Protein AF-A0AA88XK17-F1 (afdb_monomer)

Secondary structure (DSSP, 8-state):
-PPPPEEEEETT-HHHHHHHHHHHHTT---SEEEEE-TTTTGGGSTTHHHH-SS------SSS--SS-SSHHHHHHHHHHHHHT---------THHHHHHHHHHHHHHHHHHHHTTSSSSBTTBSS--HHHHHHHHHHHHHHHTT--TTT-HHHHHHHHHHTTSHHHHTT--THHHH-PPPHHHHHHHTT-

Solvent-accessible surface area (backbone atoms only — not comparable to full-atom values): 11377 Å² total; per-residue (Å²): 130,83,82,76,54,72,43,82,34,40,78,76,38,52,79,43,44,30,59,51,34,50,27,45,43,27,69,57,65,88,41,55,72,44,85,40,47,70,92,80,45,46,78,72,32,79,67,59,66,70,72,64,92,81,88,76,91,87,88,88,92,56,60,57,68,43,70,57,89,51,69,68,59,31,49,55,37,53,50,50,47,55,72,72,64,69,79,93,76,85,85,78,73,67,74,44,46,62,52,50,46,52,50,49,39,52,52,54,49,51,54,32,55,52,46,64,51,89,54,67,37,78,86,22,81,57,77,32,49,35,41,48,60,46,46,48,52,55,55,49,42,55,63,27,49,48,55,56,90,82,35,50,39,52,52,54,40,44,70,61,51,56,78,35,64,42,46,57,80,56,50,42,67,63,63,81,80,41,79,69,64,64,68,58,29,69,58,44,48,73,96

pLDDT: mean 73.83, std 17.25, range [29.97, 97.12]

Structure (mmCIF, N/CA/C/O backbone):
data_AF-A0AA88XK17-F1
#
_entry.id   AF-A0AA88XK17-F1
#
loop_
_atom_site.group_PDB
_atom_site.id
_atom_site.type_symbol
_atom_site.label_atom_id
_atom_site.label_alt_id
_atom_site.label_comp_id
_atom_site.label_asym_id
_atom_site.label_entity_id
_atom_site.label_seq_id
_atom_site.pdbx_PDB_ins_code
_atom_site.Cartn_x
_atom_site.Cartn_y
_atom_site.Cartn_z
_atom_site.occupancy
_atom_site.B_iso_or_equiv
_atom_site.auth_seq_id
_atom_site.auth_comp_id
_atom_site.auth_asym_id
_atom_site.auth_atom_id
_atom_site.pdbx_PDB_model_num
ATOM 1 N N . MET A 1 1 ? -33.553 8.611 10.447 1.00 38.47 1 MET A N 1
ATOM 2 C CA . MET A 1 1 ? -32.923 7.387 9.900 1.00 38.47 1 MET A CA 1
ATOM 3 C C . MET A 1 1 ? -31.434 7.667 9.849 1.00 38.47 1 MET A C 1
ATOM 5 O O . MET A 1 1 ? -31.099 8.796 9.520 1.00 38.47 1 MET A O 1
ATOM 9 N N . SER A 1 2 ? -30.566 6.730 10.239 1.00 41.12 2 SER A N 1
ATOM 10 C CA . SER A 1 2 ? -29.122 6.946 10.062 1.00 41.12 2 SER A CA 1
ATOM 11 C C . SER A 1 2 ? -28.820 6.948 8.571 1.00 41.12 2 SER A C 1
ATOM 13 O O . SER A 1 2 ? -29.205 5.994 7.893 1.00 41.12 2 SER A O 1
ATOM 15 N N . ASP A 1 3 ? -28.144 7.983 8.073 1.00 48.09 3 ASP A N 1
ATOM 16 C CA . ASP A 1 3 ? -27.597 7.951 6.719 1.00 48.09 3 ASP A CA 1
ATOM 17 C C . ASP A 1 3 ? -26.633 6.765 6.632 1.00 48.09 3 ASP A C 1
ATOM 19 O O . ASP A 1 3 ? -25.723 6.630 7.460 1.00 48.09 3 ASP A O 1
ATOM 23 N N . LYS A 1 4 ? -26.864 5.855 5.680 1.00 53.78 4 LYS A N 1
ATOM 24 C CA . LYS A 1 4 ? -25.942 4.740 5.468 1.00 53.78 4 LYS A CA 1
ATOM 25 C C . LYS A 1 4 ? -24.677 5.299 4.835 1.00 53.78 4 LYS A C 1
ATOM 27 O O . LYS A 1 4 ? -24.725 5.873 3.750 1.00 53.78 4 LYS A O 1
ATOM 32 N N . ARG A 1 5 ? -23.543 5.107 5.513 1.00 63.03 5 ARG A N 1
ATOM 33 C CA . ARG A 1 5 ? -22.213 5.427 4.979 1.00 63.03 5 ARG A CA 1
ATOM 34 C C . ARG A 1 5 ? -22.067 4.749 3.612 1.00 63.03 5 ARG A C 1
ATOM 36 O O . ARG A 1 5 ? -22.319 3.552 3.522 1.00 63.03 5 ARG A O 1
ATOM 43 N N . ARG A 1 6 ? -21.677 5.492 2.573 1.00 63.31 6 ARG A N 1
ATOM 44 C CA . ARG A 1 6 ? -21.455 4.978 1.209 1.00 63.31 6 ARG A CA 1
ATOM 45 C C . ARG A 1 6 ? -19.983 5.041 0.835 1.00 63.31 6 ARG A C 1
ATOM 47 O O . ARG A 1 6 ? -19.320 6.029 1.142 1.00 63.31 6 ARG A O 1
ATOM 54 N N . LEU A 1 7 ? -19.503 4.024 0.126 1.00 63.94 7 LEU A N 1
ATOM 55 C CA . LEU A 1 7 ? -18.146 3.958 -0.412 1.00 63.94 7 LEU A CA 1
ATOM 56 C C . LEU A 1 7 ? -18.190 3.668 -1.915 1.00 63.94 7 LEU A C 1
ATOM 58 O O . LEU A 1 7 ? -18.613 2.591 -2.327 1.00 63.94 7 LEU A O 1
ATOM 62 N N . PHE A 1 8 ? -17.697 4.603 -2.725 1.00 67.00 8 PHE A N 1
ATOM 63 C CA . PHE A 1 8 ? -17.429 4.376 -4.146 1.00 67.00 8 PHE A CA 1
ATOM 64 C C . PHE A 1 8 ? -15.944 4.068 -4.335 1.00 67.00 8 PHE A C 1
ATOM 66 O O . PHE A 1 8 ? -15.095 4.813 -3.845 1.00 67.00 8 PHE A O 1
ATOM 73 N N . TRP A 1 9 ? -15.619 2.987 -5.043 1.00 67.25 9 TRP A N 1
ATOM 74 C CA . TRP A 1 9 ? -14.234 2.549 -5.236 1.00 67.25 9 TRP A CA 1
ATOM 75 C C . TRP A 1 9 ? -14.030 1.915 -6.611 1.00 67.25 9 TRP A C 1
ATOM 77 O O . TRP A 1 9 ? -14.902 1.219 -7.121 1.00 67.25 9 TRP A O 1
ATOM 87 N N . GLY A 1 10 ? -12.873 2.159 -7.226 1.00 65.25 10 GLY A N 1
ATOM 88 C CA . GLY A 1 10 ? -12.484 1.528 -8.485 1.00 65.25 10 GLY A CA 1
ATOM 89 C C . GLY A 1 10 ? -11.428 0.449 -8.255 1.00 65.25 10 GLY A C 1
ATOM 90 O O . GLY A 1 10 ? -10.465 0.662 -7.515 1.00 65.25 10 GLY A O 1
ATOM 91 N N . SER A 1 11 ? -11.596 -0.713 -8.887 1.00 73.88 11 SER A N 1
ATOM 92 C CA . SER A 1 11 ? -10.684 -1.848 -8.705 1.00 73.88 11 SER A CA 1
ATOM 93 C C . SER A 1 11 ? -9.259 -1.514 -9.169 1.00 73.88 11 SER A C 1
ATOM 95 O O . SER A 1 11 ? -9.064 -0.990 -10.261 1.00 73.88 11 SER A O 1
ATOM 97 N N . GLY A 1 12 ? -8.257 -1.829 -8.343 1.00 63.38 12 GLY A N 1
ATOM 98 C CA . GLY A 1 12 ? -6.835 -1.590 -8.630 1.00 63.38 12 GLY A CA 1
ATOM 99 C C . GLY A 1 12 ? -6.338 -0.162 -8.388 1.00 63.38 12 GLY A C 1
ATOM 100 O O . GLY A 1 12 ? -5.138 0.067 -8.498 1.00 63.38 12 GLY A O 1
ATOM 101 N N . SER A 1 13 ? -7.206 0.787 -8.023 1.00 69.62 13 SER A N 1
ATOM 102 C CA . SER A 1 13 ? -6.751 2.106 -7.574 1.00 69.62 13 SER A CA 1
ATOM 103 C C . SER A 1 13 ? -6.186 2.012 -6.158 1.00 69.62 13 SER A C 1
ATOM 105 O O . SER A 1 13 ? -6.920 1.719 -5.212 1.00 69.62 13 SER A O 1
ATOM 107 N N . VAL A 1 14 ? -4.893 2.313 -5.999 1.00 70.50 14 VAL A N 1
ATOM 108 C CA . VAL A 1 14 ? -4.227 2.361 -4.685 1.00 70.50 14 VAL A CA 1
ATOM 109 C C . VAL A 1 14 ? -4.925 3.335 -3.731 1.00 70.50 14 VAL A C 1
ATOM 111 O O . VAL A 1 14 ? -5.116 3.013 -2.561 1.00 70.50 14 VAL A O 1
ATOM 114 N N . LEU A 1 15 ? -5.408 4.475 -4.241 1.00 68.38 15 LEU A N 1
ATOM 115 C CA . LEU A 1 15 ? -6.133 5.480 -3.458 1.00 68.38 15 LEU A CA 1
ATOM 116 C C . LEU A 1 15 ? -7.508 4.986 -2.992 1.00 68.38 15 LEU A C 1
ATOM 118 O O . LEU A 1 15 ? -7.932 5.333 -1.894 1.00 68.38 15 LEU A O 1
ATOM 122 N N . CYS A 1 16 ? -8.194 4.159 -3.788 1.00 66.56 16 CYS A N 1
ATOM 123 C CA . CYS A 1 16 ? -9.441 3.515 -3.368 1.00 66.56 16 CYS A CA 1
ATOM 124 C C . CYS A 1 16 ? -9.201 2.351 -2.396 1.00 66.56 16 CYS A C 1
ATOM 126 O O . CYS A 1 16 ? -10.041 2.100 -1.535 1.00 66.56 16 CYS A O 1
ATOM 128 N N . TRP A 1 17 ? -8.062 1.660 -2.498 1.00 74.19 17 TRP A N 1
ATOM 129 C CA . TRP A 1 17 ? -7.740 0.523 -1.633 1.00 74.19 17 TRP A CA 1
ATOM 130 C C . TRP A 1 17 ? -7.443 0.961 -0.189 1.00 74.19 17 TRP A C 1
ATOM 132 O O . TRP A 1 17 ? -7.933 0.328 0.747 1.00 74.19 17 TRP A O 1
ATOM 142 N N . ARG A 1 18 ? -6.743 2.097 -0.003 1.00 79.81 18 ARG A N 1
ATOM 143 C CA . ARG A 1 18 ? -6.469 2.721 1.311 1.00 79.81 18 ARG A CA 1
ATOM 144 C C . ARG A 1 18 ? -7.717 2.747 2.236 1.00 79.81 18 ARG A C 1
ATOM 146 O O . ARG A 1 18 ? -7.691 2.068 3.262 1.00 79.81 18 ARG A O 1
ATOM 153 N N . PRO A 1 19 ? -8.835 3.442 1.914 1.00 68.00 19 PRO A N 1
ATOM 154 C CA . PRO A 1 19 ? -10.011 3.502 2.789 1.00 68.00 19 PRO A CA 1
ATOM 155 C C . PRO A 1 19 ? -10.739 2.159 2.943 1.00 68.00 19 PRO A C 1
ATOM 157 O O . PRO A 1 19 ? -11.333 1.924 3.991 1.00 68.00 19 PRO A O 1
ATOM 160 N N . MET A 1 20 ? -10.678 1.256 1.955 1.00 73.56 20 MET A N 1
ATOM 161 C CA . MET A 1 20 ? -11.252 -0.090 2.092 1.00 73.56 20 MET A CA 1
ATOM 162 C C . MET A 1 20 ? -10.541 -0.887 3.197 1.00 73.56 20 MET A C 1
ATOM 164 O O . MET A 1 20 ? -11.206 -1.500 4.034 1.00 73.56 20 MET A O 1
ATOM 168 N N . ILE A 1 21 ? -9.203 -0.832 3.243 1.00 75.88 21 ILE A N 1
ATOM 169 C CA . ILE A 1 21 ? -8.407 -1.461 4.307 1.00 75.88 21 ILE A CA 1
ATOM 170 C C . ILE A 1 21 ? -8.695 -0.786 5.658 1.00 75.88 21 ILE A C 1
ATOM 172 O O . ILE A 1 21 ? -8.929 -1.499 6.632 1.00 75.88 21 ILE A O 1
ATOM 176 N N . VAL A 1 22 ? -8.760 0.557 5.724 1.00 77.06 22 VAL A N 1
ATOM 177 C CA . VAL A 1 22 ? -9.120 1.289 6.963 1.00 77.06 22 VAL A CA 1
ATOM 178 C C . VAL A 1 22 ? -10.445 0.792 7.538 1.00 77.06 22 VAL A C 1
ATOM 180 O O . VAL A 1 22 ? -10.502 0.429 8.710 1.00 77.06 22 VAL A O 1
ATOM 183 N N . LEU A 1 23 ? -11.508 0.756 6.728 1.00 74.56 23 LEU A N 1
ATOM 184 C CA . LEU A 1 23 ? -12.841 0.369 7.198 1.00 74.56 23 LEU A CA 1
ATOM 185 C C . LEU A 1 23 ? -12.863 -1.078 7.709 1.00 74.56 23 LEU A C 1
ATOM 187 O O . LEU A 1 23 ? -13.486 -1.344 8.733 1.00 74.56 23 LEU A O 1
ATOM 191 N N . LYS A 1 24 ? -12.130 -1.992 7.061 1.00 80.00 24 LYS A N 1
ATOM 192 C CA . LYS A 1 24 ? -11.983 -3.384 7.512 1.00 80.00 24 LYS A CA 1
ATOM 193 C C . LYS A 1 24 ? -11.205 -3.513 8.819 1.00 80.00 24 LYS A C 1
ATOM 195 O O . LYS A 1 24 ? -11.654 -4.214 9.719 1.00 80.00 24 LYS A O 1
ATOM 200 N N . GLU A 1 25 ? -10.062 -2.844 8.939 1.00 78.56 25 GLU A N 1
ATOM 201 C CA . GLU A 1 25 ? -9.246 -2.863 10.162 1.00 78.56 25 GLU A CA 1
ATOM 202 C C . GLU A 1 25 ? -9.992 -2.223 11.345 1.00 78.56 25 GLU A C 1
ATOM 204 O O . GLU A 1 25 ? -9.904 -2.722 12.464 1.00 78.56 25 GLU A O 1
ATOM 209 N N . MET A 1 26 ? -10.787 -1.174 11.104 1.00 73.12 26 MET A N 1
ATOM 210 C CA . MET A 1 26 ? -11.602 -0.498 12.124 1.00 73.12 26 MET A CA 1
ATOM 211 C C . MET A 1 26 ? -12.947 -1.194 12.435 1.00 73.12 26 MET A C 1
ATOM 213 O O . MET A 1 26 ? -13.651 -0.766 13.347 1.00 73.12 26 MET A O 1
ATOM 217 N N . GLY A 1 27 ? -13.330 -2.253 11.710 1.00 69.12 27 GLY A N 1
ATOM 218 C CA . GLY A 1 27 ? -14.639 -2.911 11.877 1.00 69.12 27 GLY A CA 1
ATOM 219 C C . GLY A 1 27 ? -15.834 -2.019 11.502 1.00 69.12 27 GLY A C 1
ATOM 220 O O . GLY A 1 27 ? -16.899 -2.115 12.108 1.00 69.12 27 GLY A O 1
ATOM 221 N N . LEU A 1 28 ? -15.635 -1.118 10.536 1.00 70.44 28 LEU A N 1
ATOM 222 C CA . LEU A 1 28 ? -16.600 -0.135 10.029 1.00 70.44 28 LEU A CA 1
ATOM 223 C C . LEU A 1 28 ? -17.009 -0.428 8.571 1.00 70.44 28 LEU A C 1
ATOM 225 O O . LEU A 1 28 ? -17.391 0.477 7.831 1.00 70.44 28 LEU A O 1
ATOM 229 N N . ASP A 1 29 ? -16.909 -1.685 8.137 1.00 66.88 29 ASP A N 1
ATOM 230 C CA . ASP A 1 29 ? -17.208 -2.140 6.775 1.00 66.88 29 ASP A CA 1
ATOM 231 C C . ASP A 1 29 ? -18.709 -2.373 6.501 1.00 66.88 29 ASP A C 1
ATOM 233 O O . ASP A 1 29 ? -19.074 -2.864 5.435 1.00 66.88 29 ASP A O 1
ATOM 237 N N . ASP A 1 30 ? -19.593 -1.937 7.406 1.00 70.06 30 ASP A N 1
ATOM 238 C CA . ASP A 1 30 ? -21.063 -1.947 7.266 1.00 70.06 30 ASP A CA 1
ATOM 239 C C . ASP A 1 30 ? -21.618 -0.901 6.269 1.00 70.06 30 ASP A C 1
ATOM 241 O O . ASP A 1 30 ? -22.833 -0.704 6.154 1.00 70.06 30 ASP A O 1
ATOM 245 N N . CYS A 1 31 ? -20.728 -0.222 5.544 1.00 68.06 31 CYS A N 1
ATOM 246 C CA . CYS A 1 31 ? -21.054 0.779 4.538 1.00 68.06 31 CYS A CA 1
ATOM 247 C C . CYS A 1 31 ? -21.644 0.174 3.247 1.00 68.06 31 CYS A C 1
ATOM 249 O O . CYS A 1 31 ? -21.290 -0.920 2.808 1.00 68.06 31 CYS A O 1
ATOM 251 N N . GLU A 1 32 ? -22.520 0.930 2.587 1.00 67.81 32 GLU A N 1
ATOM 252 C CA . GLU A 1 32 ? -23.029 0.635 1.248 1.00 67.81 32 GLU A CA 1
ATOM 253 C C . GLU A 1 3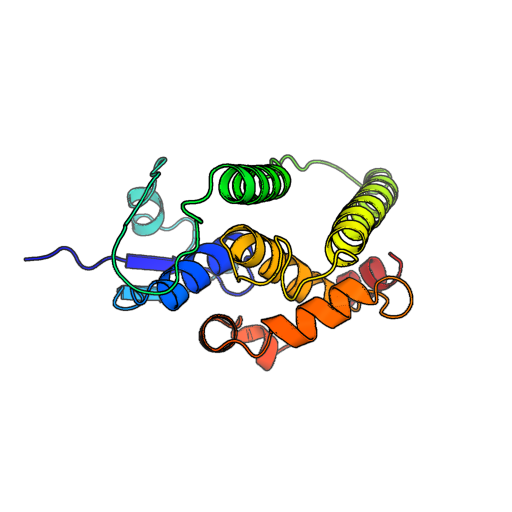2 ? -21.897 0.835 0.220 1.00 67.81 32 GLU A C 1
ATOM 255 O O . GLU A 1 32 ? -21.533 1.958 -0.131 1.00 67.81 32 GLU A O 1
ATOM 260 N N . SER A 1 33 ? -21.296 -0.273 -0.219 1.00 66.94 33 SER A N 1
ATOM 261 C CA . SER A 1 33 ? -20.103 -0.299 -1.073 1.00 66.94 33 SER A CA 1
ATOM 262 C C . SER A 1 33 ? -20.464 -0.508 -2.547 1.00 66.94 33 SER A C 1
ATOM 264 O O . SER A 1 33 ? -21.147 -1.470 -2.891 1.00 66.94 33 SER A O 1
ATOM 266 N N . THR A 1 34 ? -19.996 0.385 -3.423 1.00 72.88 34 THR A N 1
ATOM 267 C CA . THR A 1 34 ? -20.248 0.362 -4.872 1.00 72.88 34 THR A CA 1
ATOM 268 C C . THR A 1 34 ? -18.932 0.377 -5.649 1.00 72.88 34 THR A C 1
ATOM 270 O O . THR A 1 34 ? -18.193 1.365 -5.629 1.00 72.88 34 THR A O 1
ATOM 273 N N . LEU A 1 35 ? -18.666 -0.713 -6.373 1.00 72.31 35 LEU A N 1
ATOM 274 C CA . LEU A 1 35 ? -17.589 -0.789 -7.358 1.00 72.31 35 LEU A CA 1
ATOM 275 C C . LEU A 1 35 ? -17.964 0.043 -8.594 1.00 72.31 35 LEU A C 1
ATOM 277 O O . LEU A 1 35 ? -19.013 -0.186 -9.191 1.00 72.31 35 LEU A O 1
ATOM 281 N N . ILE A 1 36 ? -17.094 0.973 -8.987 1.00 74.56 36 ILE A N 1
ATOM 282 C CA . ILE A 1 36 ? -17.249 1.816 -10.182 1.00 74.56 36 ILE A CA 1
ATOM 283 C C . ILE A 1 36 ? -16.239 1.444 -11.276 1.00 74.56 36 ILE A C 1
ATOM 285 O O . ILE A 1 36 ? -15.086 1.106 -11.004 1.00 74.56 36 ILE A O 1
ATOM 289 N N . SER A 1 37 ? -16.658 1.548 -12.537 1.00 70.12 37 SER A N 1
ATOM 290 C CA . SER A 1 37 ? -15.816 1.326 -13.713 1.00 70.12 37 SER A CA 1
ATOM 291 C C . SER A 1 37 ? -15.082 2.603 -14.137 1.00 70.12 37 SER A C 1
ATOM 293 O O . SER A 1 37 ? -15.685 3.649 -14.413 1.00 70.12 37 SER A O 1
ATOM 295 N N . PHE A 1 38 ? -13.754 2.507 -14.251 1.00 61.66 38 PHE A N 1
ATOM 296 C CA . PHE A 1 38 ? -12.933 3.570 -14.832 1.00 61.66 38 PHE A CA 1
ATOM 297 C C . PHE A 1 38 ? -13.184 3.723 -16.340 1.00 61.66 38 PHE A C 1
ATOM 299 O O . PHE A 1 38 ? -13.379 4.852 -16.794 1.00 61.66 38 PHE A O 1
ATOM 306 N N . ASP A 1 39 ? -13.294 2.614 -17.081 1.00 64.06 39 ASP A N 1
ATOM 307 C CA . ASP A 1 39 ? -13.515 2.599 -18.538 1.00 64.06 39 ASP A CA 1
ATOM 308 C C . ASP A 1 39 ? -14.827 3.284 -18.939 1.00 64.06 39 ASP A C 1
ATOM 310 O O . ASP A 1 39 ? -14.867 4.100 -19.862 1.00 64.06 39 ASP A O 1
ATOM 314 N N . LYS A 1 40 ? -15.904 3.021 -18.186 1.00 68.56 40 LYS A N 1
ATOM 315 C CA . LYS A 1 40 ? -17.219 3.660 -18.372 1.00 68.56 40 LYS A CA 1
ATOM 316 C C . LYS A 1 40 ? -17.292 5.088 -17.817 1.00 68.56 40 LYS A C 1
ATOM 318 O O . LYS A 1 40 ? -18.328 5.737 -17.933 1.00 68.56 40 LYS A O 1
ATOM 323 N N . LYS A 1 41 ? -16.202 5.596 -17.226 1.00 63.97 41 LYS A N 1
ATOM 324 C CA . LYS A 1 41 ? -16.091 6.927 -16.601 1.00 63.97 41 LYS A CA 1
ATOM 325 C C . LYS A 1 41 ? -17.086 7.175 -15.457 1.00 63.97 41 LYS A C 1
ATOM 327 O O . LYS A 1 41 ? -17.417 8.322 -15.166 1.00 63.97 41 LYS A O 1
ATOM 332 N N . GLU A 1 42 ? -17.513 6.124 -14.755 1.00 66.50 42 GLU A N 1
ATOM 333 C CA . GLU A 1 42 ? -18.502 6.205 -13.662 1.00 66.50 42 GLU A CA 1
ATOM 334 C C . GLU A 1 42 ? -17.993 7.039 -12.468 1.00 66.50 42 GLU A C 1
ATOM 336 O O . GLU A 1 42 ? -18.776 7.692 -11.782 1.00 66.50 42 GLU A O 1
ATOM 341 N N . HIS A 1 43 ? -16.668 7.154 -12.307 1.00 55.56 43 HIS A N 1
ATOM 342 C CA . HIS A 1 43 ? -16.002 8.089 -11.386 1.00 55.56 43 HIS A CA 1
ATOM 343 C C . HIS A 1 43 ? -16.307 9.580 -11.647 1.00 55.56 43 HIS A C 1
ATOM 345 O O . HIS A 1 43 ? -15.992 10.421 -10.810 1.00 55.56 43 HIS A O 1
ATOM 351 N N . LYS A 1 44 ? -16.920 9.926 -12.789 1.00 56.00 44 LYS A N 1
ATOM 352 C CA . LYS A 1 44 ? -17.406 11.281 -13.120 1.00 56.00 44 LYS A CA 1
ATOM 353 C C . LYS A 1 44 ? -18.932 11.413 -13.003 1.00 56.00 44 LYS A C 1
ATOM 355 O O . LYS A 1 44 ? -19.502 12.399 -13.463 1.00 56.00 44 LYS A O 1
ATOM 360 N N . GLY A 1 45 ? -19.602 10.418 -12.415 1.00 60.34 45 GLY A N 1
ATOM 361 C CA . GLY A 1 45 ? -21.046 10.409 -12.196 1.00 60.34 45 GLY A CA 1
ATOM 362 C C . GLY A 1 45 ? -21.512 11.467 -11.190 1.00 60.34 45 GLY A C 1
ATOM 363 O O . GLY A 1 45 ? -20.814 11.803 -10.232 1.00 60.34 45 GLY A O 1
ATOM 364 N N . GLY A 1 46 ? -22.733 11.972 -11.387 1.00 56.31 46 GLY A N 1
ATOM 365 C CA . GLY A 1 46 ? -23.285 13.081 -10.599 1.00 56.31 46 GLY A CA 1
ATOM 366 C C . GLY A 1 46 ? -23.517 12.790 -9.110 1.00 56.31 46 GLY A C 1
ATOM 367 O O . GLY A 1 46 ? -23.619 13.735 -8.333 1.00 56.31 46 GLY A O 1
ATOM 368 N N . GLU A 1 47 ? -23.591 11.522 -8.693 1.00 58.31 47 GLU A N 1
ATOM 369 C CA . GLU A 1 47 ? -23.631 11.146 -7.269 1.00 58.31 47 GLU A CA 1
ATOM 370 C C . GLU A 1 47 ? -22.233 11.120 -6.635 1.00 58.31 47 GLU A C 1
ATOM 372 O O . GLU A 1 47 ? -22.062 11.631 -5.531 1.00 58.31 47 GLU A O 1
ATOM 377 N N . VAL A 1 48 ? -21.219 10.619 -7.352 1.00 52.12 48 VAL A N 1
ATOM 378 C CA . VAL A 1 48 ? -19.824 10.557 -6.875 1.00 52.12 48 VAL A CA 1
ATOM 379 C C . VAL A 1 48 ? -19.280 11.966 -6.617 1.00 52.12 48 VAL A C 1
ATOM 381 O O . VAL A 1 48 ? -18.720 12.234 -5.557 1.00 52.12 48 VAL A O 1
ATOM 384 N N . ILE A 1 49 ? -19.525 12.898 -7.546 1.00 53.28 49 ILE A N 1
ATOM 385 C CA . ILE A 1 49 ? -19.070 14.298 -7.446 1.00 53.28 49 ILE A CA 1
ATOM 386 C C . ILE A 1 49 ? -19.741 15.049 -6.280 1.00 53.28 49 ILE A C 1
ATOM 388 O O . ILE A 1 49 ? -19.141 15.954 -5.705 1.00 53.28 49 ILE A O 1
ATOM 392 N N . LYS A 1 50 ? -20.968 14.674 -5.889 1.00 58.94 50 LYS A N 1
ATOM 393 C CA . LYS A 1 50 ? -21.673 15.298 -4.755 1.00 58.94 50 LYS A CA 1
ATOM 394 C C . LYS A 1 50 ? -21.155 14.844 -3.388 1.00 58.94 50 LYS A C 1
ATOM 396 O O . LYS A 1 50 ? -21.395 15.548 -2.412 1.00 58.94 50 LYS A O 1
ATOM 401 N N . LEU A 1 51 ? -20.495 13.686 -3.301 1.00 51.41 51 LEU A N 1
ATOM 402 C CA . LEU A 1 51 ? -20.235 13.030 -2.016 1.00 51.41 51 LEU A CA 1
ATOM 403 C C . LEU A 1 51 ? -18.945 13.481 -1.308 1.00 51.41 51 LEU A C 1
ATOM 405 O O . LEU A 1 51 ? -18.843 13.295 -0.099 1.00 51.41 51 LEU A O 1
ATOM 409 N N . ASN A 1 52 ? -17.954 14.045 -2.016 1.00 44.28 52 ASN A N 1
ATOM 410 C CA . ASN A 1 52 ? -16.660 14.385 -1.402 1.00 44.28 52 ASN A CA 1
ATOM 411 C C . ASN A 1 52 ? -15.986 15.659 -1.961 1.00 44.28 52 ASN A C 1
ATOM 413 O O . ASN A 1 52 ? -15.221 15.575 -2.922 1.00 44.28 52 ASN A O 1
ATOM 417 N N . PRO A 1 53 ? -16.203 16.831 -1.330 1.00 46.16 53 PRO A N 1
ATOM 418 C CA . PRO A 1 53 ? -15.494 18.058 -1.699 1.00 46.16 53 PRO A CA 1
ATOM 419 C C . PRO A 1 53 ? -14.138 18.315 -1.006 1.00 46.16 53 PRO A C 1
ATOM 421 O O . PRO A 1 53 ? -13.395 19.119 -1.568 1.00 46.16 53 PRO A O 1
ATOM 424 N N . ARG A 1 54 ? -13.835 17.743 0.191 1.00 42.81 54 ARG A N 1
ATOM 425 C CA . ARG A 1 54 ? -12.553 17.911 0.966 1.00 42.81 54 ARG A CA 1
ATOM 426 C C . ARG A 1 54 ? -12.502 17.275 2.395 1.00 42.81 54 ARG A C 1
ATOM 428 O O . ARG A 1 54 ? -11.808 17.795 3.262 1.00 42.81 54 ARG A O 1
ATOM 435 N N . GLY A 1 55 ? -13.260 16.218 2.710 1.00 32.50 55 GLY A N 1
ATOM 436 C CA . GLY A 1 55 ? -13.491 15.796 4.115 1.00 32.50 55 GLY A CA 1
ATOM 437 C C . GLY A 1 55 ? -12.324 15.088 4.845 1.00 32.50 55 GLY A C 1
ATOM 438 O O . GLY A 1 55 ? -11.796 14.102 4.342 1.00 32.50 55 GLY A O 1
ATOM 439 N N . GLU A 1 56 ? -11.992 15.520 6.072 1.00 29.97 56 GLU A N 1
ATOM 440 C CA . GLU A 1 56 ? -10.946 14.949 6.949 1.00 29.97 56 GLU A CA 1
ATOM 441 C C . GLU A 1 56 ? -11.484 14.498 8.339 1.00 29.97 56 GLU A C 1
ATOM 443 O O . GLU A 1 56 ? -12.317 15.205 8.896 1.00 29.9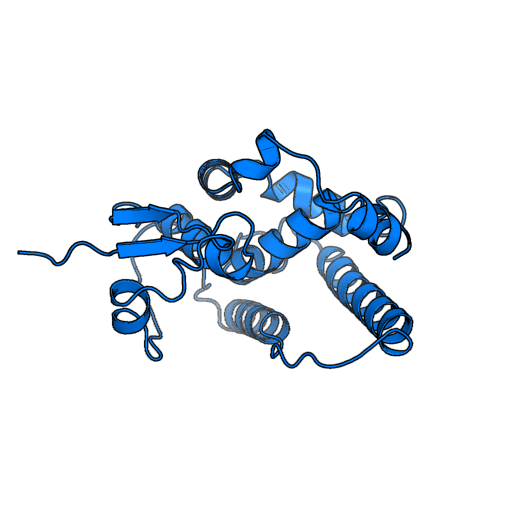7 56 GLU A O 1
ATOM 448 N N . ARG A 1 57 ? -10.886 13.437 8.945 1.00 33.56 57 ARG A N 1
ATOM 449 C CA . ARG A 1 57 ? -10.742 13.156 10.419 1.00 33.56 57 ARG A CA 1
ATOM 450 C C . ARG A 1 57 ? -12.023 12.884 11.271 1.00 33.56 57 ARG A C 1
ATOM 452 O O . ARG A 1 57 ? -12.998 13.603 11.150 1.00 33.56 57 ARG A O 1
ATOM 459 N N . VAL A 1 58 ? -12.114 11.966 12.261 1.00 33.19 58 VAL A N 1
ATOM 460 C CA . VAL A 1 58 ? -11.472 10.667 12.650 1.00 33.19 58 VAL A CA 1
ATOM 461 C C . VAL A 1 58 ? -12.491 9.883 13.539 1.00 33.19 58 VAL A C 1
ATOM 463 O O . VAL A 1 58 ? -13.438 10.497 14.026 1.00 33.19 58 VAL A O 1
ATOM 466 N N . TYR A 1 59 ? -12.279 8.590 13.863 1.00 43.00 59 TYR A N 1
ATOM 467 C CA . TYR A 1 59 ? -13.039 7.863 14.914 1.00 43.00 59 TYR A CA 1
ATOM 468 C C . TYR A 1 59 ? -12.135 7.093 15.902 1.00 43.00 59 TYR A C 1
ATOM 470 O O . TYR A 1 59 ? -11.203 6.412 15.482 1.00 43.00 59 TYR A O 1
ATOM 478 N N . LYS A 1 60 ? -12.442 7.158 17.212 1.00 40.34 60 LYS A N 1
ATOM 479 C CA . LYS A 1 60 ? -11.885 6.282 18.270 1.00 40.34 60 LYS A CA 1
ATOM 480 C C . LYS A 1 60 ? -12.928 5.232 18.687 1.00 40.34 60 LYS A C 1
ATOM 482 O O . LYS A 1 60 ? -14.107 5.563 18.779 1.00 40.34 60 LYS A O 1
ATOM 487 N N . GLY A 1 61 ? -12.485 4.017 19.031 1.00 48.00 61 GLY A N 1
ATOM 488 C CA . GLY A 1 61 ? -13.267 3.064 19.840 1.00 48.00 61 GLY A CA 1
ATOM 489 C C . GLY A 1 61 ? -13.772 1.779 19.168 1.00 48.00 61 GLY A C 1
ATOM 490 O O . GLY A 1 61 ? -14.444 1.006 19.844 1.00 48.00 61 GLY A O 1
ATOM 491 N N . GLN A 1 62 ? -13.467 1.521 17.890 1.00 47.94 62 GLN A N 1
ATOM 492 C CA . GLN A 1 62 ? -13.780 0.252 17.211 1.00 47.94 62 GLN A CA 1
ATOM 493 C C . GLN A 1 62 ? -12.619 -0.191 16.301 1.00 47.94 62 GLN A C 1
ATOM 495 O O . GLN A 1 62 ? -11.982 0.645 15.658 1.00 47.94 62 GLN A O 1
ATOM 500 N N . GLY A 1 63 ? -12.353 -1.504 16.290 1.00 54.88 63 GLY A N 1
ATOM 501 C CA . GLY A 1 63 ? -11.299 -2.166 15.511 1.00 54.88 63 GLY A CA 1
ATOM 502 C C . GLY A 1 63 ? -9.857 -1.833 15.914 1.00 54.88 63 GLY A C 1
ATOM 503 O O . GLY A 1 63 ? -9.593 -1.372 17.025 1.00 54.88 63 GLY A O 1
ATOM 504 N N . ASN A 1 64 ? -8.917 -2.121 15.012 1.00 50.66 64 ASN A N 1
ATOM 505 C CA . ASN A 1 64 ? -7.481 -1.943 15.218 1.00 50.66 64 ASN A CA 1
ATOM 506 C C . ASN A 1 64 ? -7.081 -0.460 15.229 1.00 50.66 64 ASN A C 1
ATOM 508 O O . ASN A 1 64 ? -7.534 0.351 14.417 1.00 50.66 64 ASN A O 1
ATOM 512 N N . GLN A 1 65 ? -6.176 -0.111 16.143 1.00 67.25 65 GLN A N 1
ATOM 513 C CA . GLN A 1 65 ? -5.698 1.253 16.334 1.00 67.25 65 GLN A CA 1
ATOM 514 C C . GLN A 1 65 ? -4.639 1.632 15.285 1.00 67.25 65 GLN A C 1
ATOM 516 O O . GLN A 1 65 ? -3.446 1.421 15.474 1.00 67.25 65 GLN A O 1
ATOM 521 N N . LEU A 1 66 ? -5.078 2.241 14.180 1.00 71.38 66 LEU A N 1
ATOM 522 C CA . LEU A 1 66 ? -4.193 2.642 13.074 1.00 71.38 66 LEU A CA 1
ATOM 523 C C . LEU A 1 66 ? -3.294 3.857 13.386 1.00 71.38 66 LEU A C 1
ATOM 525 O O . LEU A 1 66 ? -2.300 4.071 12.692 1.00 71.38 66 LEU A O 1
ATOM 529 N N . TYR A 1 67 ? -3.627 4.644 14.414 1.00 75.00 67 TYR A N 1
ATOM 530 C CA . TYR A 1 67 ? -2.801 5.741 14.928 1.00 75.00 67 TYR A CA 1
ATOM 531 C C . TYR A 1 67 ? -2.440 5.470 16.398 1.00 75.00 67 TYR A C 1
ATOM 533 O O . TYR A 1 67 ? -3.349 5.445 17.235 1.00 75.00 67 TYR A O 1
ATOM 541 N N . PRO A 1 68 ? -1.155 5.266 16.735 1.00 67.62 68 PRO A N 1
ATOM 542 C CA . PRO A 1 68 ? -0.728 4.983 18.105 1.00 67.62 68 PRO A CA 1
ATOM 543 C C . PRO A 1 68 ? -0.924 6.205 19.018 1.00 67.62 68 PRO A C 1
ATOM 545 O O . PRO A 1 68 ? -0.823 7.344 18.563 1.00 67.62 68 PRO A O 1
ATOM 548 N N . ASP A 1 69 ? -1.191 5.975 20.309 1.00 70.38 69 ASP A N 1
ATOM 549 C CA . ASP A 1 69 ? -1.263 7.059 21.307 1.00 70.38 69 ASP A CA 1
ATOM 550 C C . ASP A 1 69 ? 0.135 7.516 21.793 1.00 70.38 69 ASP A C 1
ATOM 552 O O . ASP A 1 69 ? 0.249 8.604 22.357 1.00 70.38 69 ASP A O 1
ATOM 556 N N . ASP A 1 70 ? 1.207 6.735 21.569 1.00 75.38 70 ASP A N 1
ATOM 557 C CA . ASP A 1 70 ? 2.583 7.192 21.833 1.00 75.38 70 ASP A CA 1
ATOM 558 C C . ASP A 1 70 ? 2.986 8.307 20.843 1.00 75.38 70 ASP A C 1
ATOM 560 O O . ASP A 1 70 ? 2.945 8.080 19.629 1.00 75.38 70 ASP A O 1
ATOM 564 N N . PRO A 1 71 ? 3.426 9.492 21.315 1.00 54.53 71 PRO A N 1
ATOM 565 C CA . PRO A 1 71 ? 3.741 10.617 20.436 1.00 54.53 71 PRO A CA 1
ATOM 566 C C . PRO A 1 71 ? 4.874 10.362 19.433 1.00 54.53 71 PRO A C 1
ATOM 568 O O . PRO A 1 71 ? 4.844 10.928 18.340 1.00 54.53 71 PRO A O 1
ATOM 571 N N . ASN A 1 72 ? 5.864 9.527 19.767 1.00 55.41 72 ASN A N 1
ATOM 572 C CA . ASN A 1 72 ? 7.008 9.267 18.885 1.00 55.41 72 ASN A CA 1
ATOM 573 C C . ASN A 1 72 ? 6.607 8.326 17.744 1.00 55.41 72 ASN A C 1
ATOM 575 O O . ASN A 1 72 ? 6.921 8.581 16.580 1.00 55.41 72 ASN A O 1
ATOM 579 N N . GLN A 1 73 ? 5.850 7.275 18.063 1.00 59.72 73 GLN A N 1
ATOM 580 C CA . GLN A 1 73 ? 5.257 6.392 17.063 1.00 59.72 73 GLN A CA 1
ATOM 581 C C . GLN A 1 73 ? 4.231 7.133 16.201 1.00 59.72 73 GLN A C 1
ATOM 583 O O . GLN A 1 73 ? 4.211 6.954 14.984 1.00 59.72 73 GLN A O 1
ATOM 588 N N . LEU A 1 74 ? 3.433 8.032 16.786 1.00 62.16 74 LEU A N 1
ATOM 589 C CA . LEU A 1 74 ? 2.489 8.855 16.031 1.00 62.16 74 LEU A CA 1
ATOM 590 C C . LEU A 1 74 ? 3.213 9.788 15.053 1.00 62.16 74 LEU A C 1
ATOM 592 O O . LEU A 1 74 ? 2.789 9.907 13.905 1.00 62.16 74 LEU A O 1
ATOM 596 N N . ALA A 1 75 ? 4.330 10.394 15.465 1.00 53.44 75 ALA A N 1
ATOM 597 C CA . ALA A 1 75 ? 5.178 11.186 14.578 1.00 53.44 75 ALA A CA 1
ATOM 598 C C . ALA A 1 75 ? 5.762 10.341 13.429 1.00 53.44 75 ALA A C 1
ATOM 600 O O . ALA A 1 75 ? 5.673 10.763 12.275 1.00 53.44 75 ALA A O 1
ATOM 601 N N . LYS A 1 76 ? 6.274 9.127 13.707 1.00 56.09 76 LYS A N 1
ATOM 602 C CA . LYS A 1 76 ? 6.779 8.199 12.673 1.00 56.09 76 LYS A CA 1
ATOM 603 C C . LYS A 1 76 ? 5.679 7.831 11.667 1.00 56.09 76 LYS A C 1
ATOM 605 O O . LYS A 1 76 ? 5.909 7.911 10.462 1.00 56.09 76 LYS A O 1
ATOM 610 N N . VAL A 1 77 ? 4.473 7.503 12.141 1.00 64.75 77 VAL A N 1
ATOM 611 C CA . VAL A 1 77 ? 3.313 7.198 11.282 1.00 64.75 77 VAL A CA 1
ATOM 612 C C . VAL A 1 77 ? 2.920 8.406 10.428 1.00 64.75 77 VAL A C 1
ATOM 614 O O . VAL A 1 77 ? 2.771 8.265 9.218 1.00 64.75 77 VAL A O 1
ATOM 617 N N . LEU A 1 78 ? 2.780 9.599 11.018 1.00 65.12 78 LEU A N 1
ATOM 618 C CA . LEU A 1 78 ? 2.386 10.811 10.287 1.00 65.12 78 LEU A CA 1
ATOM 619 C C . LEU A 1 78 ? 3.428 11.244 9.246 1.00 65.12 78 LEU A C 1
ATOM 621 O O . LEU A 1 78 ? 3.042 11.693 8.167 1.00 65.12 78 LEU A O 1
ATOM 625 N N . GLN A 1 79 ? 4.721 11.065 9.530 1.00 61.41 79 GLN A N 1
ATOM 626 C CA . GLN A 1 79 ? 5.784 11.293 8.554 1.00 61.41 79 GLN A CA 1
ATOM 627 C C . GLN A 1 79 ? 5.621 10.370 7.335 1.00 61.41 79 GLN A C 1
ATOM 629 O O . GLN A 1 79 ? 5.533 10.868 6.214 1.00 61.41 79 GLN A O 1
ATOM 634 N N . ARG A 1 80 ? 5.494 9.047 7.540 1.00 73.44 80 ARG A N 1
ATOM 635 C CA . ARG A 1 80 ? 5.315 8.088 6.430 1.00 73.44 80 ARG A CA 1
ATOM 636 C C . ARG A 1 80 ? 4.025 8.323 5.644 1.00 73.44 80 ARG A C 1
ATOM 638 O O . ARG A 1 80 ? 4.032 8.206 4.426 1.00 73.44 80 ARG A O 1
ATOM 645 N N . VAL A 1 81 ? 2.936 8.695 6.322 1.00 73.12 81 VAL A N 1
ATOM 646 C CA . VAL A 1 81 ? 1.668 9.084 5.677 1.00 73.12 81 VAL A CA 1
ATOM 647 C C . VAL A 1 81 ? 1.882 10.243 4.699 1.00 73.12 81 VAL A C 1
ATOM 649 O O . VAL A 1 81 ? 1.365 10.189 3.590 1.00 73.12 81 VAL A O 1
ATOM 652 N N . HIS A 1 82 ? 2.639 11.274 5.092 1.00 65.31 82 HIS A N 1
ATOM 653 C CA . HIS A 1 82 ? 2.862 12.453 4.252 1.00 65.31 82 HIS A CA 1
ATOM 654 C C . HIS A 1 82 ? 3.839 12.188 3.096 1.00 65.31 82 HIS A C 1
ATOM 656 O O . HIS A 1 82 ? 3.595 12.646 1.984 1.00 65.31 82 HIS A O 1
ATOM 662 N N . GLU A 1 83 ? 4.896 11.405 3.332 1.00 67.75 83 GLU A N 1
ATOM 663 C CA . GLU A 1 83 ? 5.848 10.972 2.294 1.00 67.75 83 GLU A CA 1
ATOM 664 C C . GLU A 1 83 ? 5.165 10.158 1.172 1.00 67.75 83 GLU A C 1
ATOM 666 O O . GLU A 1 83 ? 5.585 10.221 0.021 1.00 67.75 83 GLU A O 1
ATOM 671 N N . LEU A 1 84 ? 4.072 9.449 1.479 1.00 65.12 84 LEU A N 1
ATOM 672 C CA . LEU A 1 84 ? 3.283 8.654 0.525 1.00 65.12 84 LEU A CA 1
ATOM 673 C C . LEU A 1 84 ? 2.156 9.436 -0.188 1.00 65.12 84 LEU A C 1
ATOM 675 O O . LEU A 1 84 ? 1.422 8.855 -0.995 1.00 65.12 84 LEU A O 1
ATOM 679 N N . ASP A 1 85 ? 1.989 10.731 0.095 1.00 61.59 85 ASP A N 1
ATOM 680 C CA . ASP A 1 85 ? 0.934 11.590 -0.472 1.00 61.59 85 ASP A CA 1
ATOM 681 C C . ASP A 1 85 ? 1.515 12.575 -1.508 1.00 61.59 85 ASP A C 1
ATOM 683 O O . ASP A 1 85 ? 1.312 13.790 -1.469 1.00 61.59 85 ASP A O 1
ATOM 687 N N . MET A 1 86 ? 2.291 12.021 -2.444 1.00 52.69 86 MET A N 1
ATOM 688 C CA . MET A 1 86 ? 2.982 12.771 -3.493 1.00 52.69 86 MET A CA 1
ATOM 689 C C . MET A 1 86 ? 2.028 13.222 -4.612 1.00 52.69 86 MET A C 1
ATOM 691 O O . MET A 1 86 ? 1.303 12.431 -5.214 1.00 52.69 86 MET A O 1
ATOM 695 N N . ASP A 1 87 ? 2.068 14.525 -4.884 1.00 43.72 87 ASP A N 1
ATOM 696 C CA . ASP A 1 87 ? 1.162 15.301 -5.741 1.00 43.72 87 ASP A CA 1
ATOM 697 C C . ASP A 1 87 ? 1.151 14.803 -7.212 1.00 43.72 87 ASP A C 1
ATOM 699 O O . ASP A 1 87 ? 2.152 14.921 -7.926 1.00 43.72 87 ASP A O 1
ATOM 703 N N . GLU A 1 88 ? 0.019 14.266 -7.697 1.00 44.91 88 GLU A N 1
ATOM 704 C CA . GLU A 1 88 ? -0.148 13.791 -9.087 1.00 44.91 88 GLU A CA 1
ATOM 705 C C . GLU A 1 88 ? -0.157 14.955 -10.102 1.00 44.91 88 GLU A C 1
ATOM 707 O O . GLU A 1 88 ? -1.198 15.382 -10.607 1.00 44.91 88 GLU A O 1
ATOM 712 N N . LYS A 1 89 ? 1.029 15.454 -10.462 1.00 42.59 89 LYS A N 1
ATOM 713 C CA . LYS A 1 89 ? 1.228 16.415 -11.560 1.00 42.59 89 LYS A CA 1
ATOM 714 C C . LYS A 1 89 ? 2.057 15.797 -12.680 1.00 42.59 89 LYS A C 1
ATOM 716 O O . LYS A 1 89 ? 3.253 16.035 -12.802 1.00 42.59 89 LYS A O 1
ATOM 721 N N . ASN A 1 90 ? 1.390 15.005 -13.517 1.00 40.88 90 ASN A N 1
ATOM 722 C CA . ASN A 1 90 ? 1.953 14.496 -14.768 1.00 40.88 90 ASN A CA 1
ATOM 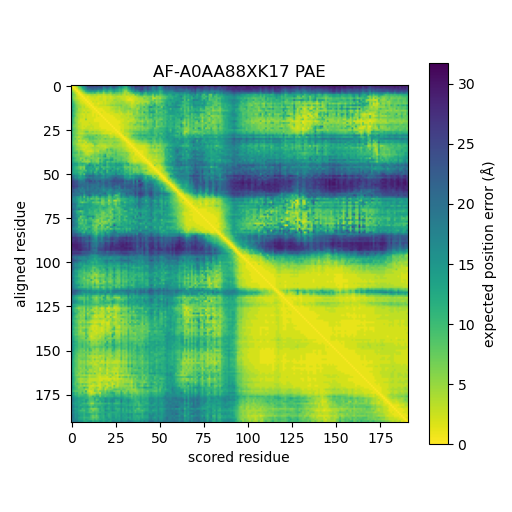723 C C . ASN A 1 90 ? 1.820 15.523 -15.900 1.00 40.88 90 ASN A C 1
ATOM 725 O O . ASN A 1 90 ? 0.730 16.056 -16.099 1.00 40.88 90 ASN A O 1
ATOM 729 N N . ASN A 1 91 ? 2.889 15.696 -16.688 1.00 39.88 91 ASN A N 1
ATOM 730 C CA . ASN A 1 91 ? 2.822 15.872 -18.144 1.00 39.88 91 ASN A CA 1
ATOM 731 C C . ASN A 1 91 ? 4.219 15.714 -18.801 1.00 39.88 91 ASN A C 1
ATOM 733 O O . ASN A 1 91 ? 5.135 16.468 -18.499 1.00 39.88 91 ASN A O 1
ATOM 737 N N . GLU A 1 92 ? 4.276 14.804 -19.783 1.00 46.75 92 GLU A N 1
ATOM 738 C CA . GLU A 1 92 ? 5.201 14.717 -20.938 1.00 46.75 92 GLU A CA 1
ATOM 739 C C . GLU A 1 92 ? 6.540 13.915 -20.919 1.00 46.75 92 GLU A C 1
ATOM 741 O O . GLU A 1 92 ? 7.621 14.400 -20.605 1.00 46.75 92 GLU A O 1
ATOM 746 N N . VAL A 1 93 ? 6.436 12.723 -21.535 1.00 47.97 93 VAL A N 1
ATOM 747 C CA . VAL A 1 93 ? 7.280 12.113 -22.599 1.00 47.97 93 VAL A CA 1
ATOM 748 C C . VAL A 1 93 ? 8.761 11.747 -22.330 1.00 47.97 93 VAL A C 1
ATOM 750 O O . VAL A 1 93 ? 9.682 12.552 -22.413 1.00 47.97 93 VAL A O 1
ATOM 753 N N . ARG A 1 94 ? 8.981 10.422 -22.256 1.00 45.19 94 ARG A N 1
ATOM 754 C CA . ARG A 1 94 ? 10.144 9.584 -22.662 1.00 45.19 94 ARG A CA 1
ATOM 755 C C . ARG A 1 94 ? 11.568 9.930 -22.190 1.00 45.19 94 ARG A C 1
ATOM 757 O O . ARG A 1 94 ? 12.211 9.027 -21.670 1.00 45.19 94 ARG A O 1
ATOM 764 N N . GLU A 1 95 ? 12.060 11.167 -22.269 1.00 47.69 95 GLU A N 1
ATOM 765 C CA . GLU A 1 95 ? 13.174 11.582 -21.384 1.00 47.69 95 GLU A CA 1
ATOM 766 C C . GLU A 1 95 ? 12.732 11.533 -19.917 1.00 47.69 95 GLU A C 1
ATOM 768 O O . GLU A 1 95 ? 13.510 11.245 -19.007 1.00 47.69 95 GLU A O 1
ATOM 773 N N . GLU A 1 96 ? 11.442 11.782 -19.709 1.00 57.59 96 GLU A N 1
ATOM 774 C CA . GLU A 1 96 ? 10.748 11.567 -18.454 1.00 57.59 96 GLU A CA 1
ATOM 775 C C . GLU A 1 96 ? 10.833 10.107 -17.984 1.00 57.59 96 GLU A C 1
ATOM 777 O O . GLU A 1 96 ? 10.815 9.881 -16.783 1.00 57.59 96 GLU A O 1
ATOM 782 N N . PHE A 1 97 ? 10.955 9.114 -18.880 1.00 57.62 97 PHE A N 1
ATOM 783 C CA . PHE A 1 97 ? 10.921 7.697 -18.501 1.00 57.62 97 PHE A CA 1
ATOM 784 C C . PHE A 1 97 ? 12.146 7.289 -17.681 1.00 57.62 97 PHE A C 1
ATOM 786 O O . PHE A 1 97 ? 11.972 6.804 -16.574 1.00 57.62 97 PHE A O 1
ATOM 793 N N . GLU A 1 98 ? 13.375 7.547 -18.141 1.00 64.12 98 GLU A N 1
ATOM 794 C CA . GLU A 1 98 ? 14.576 7.205 -17.355 1.00 64.12 98 GLU A CA 1
ATOM 795 C C . GLU A 1 98 ? 14.6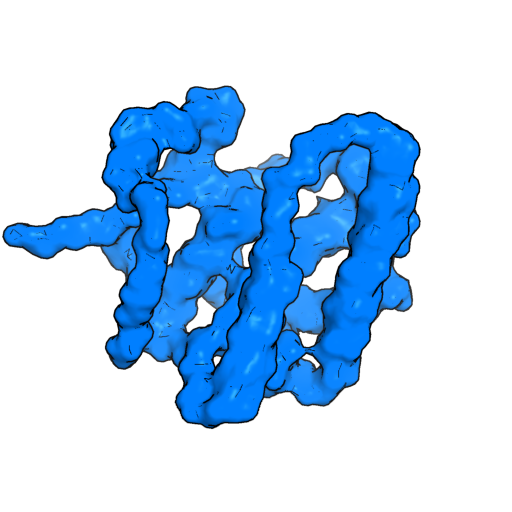87 8.046 -16.069 1.00 64.12 98 GLU A C 1
ATOM 797 O O . GLU A 1 98 ? 15.164 7.559 -15.043 1.00 64.12 98 GLU A O 1
ATOM 802 N N . LYS A 1 99 ? 14.170 9.285 -16.071 1.00 70.62 99 LYS A N 1
ATOM 803 C CA . LYS A 1 99 ? 14.058 10.123 -14.861 1.00 70.62 99 LYS A CA 1
ATOM 804 C C . LYS A 1 99 ? 13.039 9.544 -13.867 1.00 70.62 99 LYS A C 1
ATOM 806 O O . LYS A 1 99 ? 13.360 9.409 -12.691 1.00 70.62 99 LYS A O 1
ATOM 811 N N . LYS A 1 100 ? 11.851 9.139 -14.333 1.00 71.94 100 LYS A N 1
ATOM 812 C CA . LYS A 1 100 ? 10.800 8.470 -13.542 1.00 71.94 100 LYS A CA 1
ATOM 813 C C . LYS A 1 100 ? 11.238 7.094 -13.055 1.00 71.94 100 LYS A C 1
ATOM 815 O O . LYS A 1 100 ? 10.954 6.754 -11.917 1.00 71.94 100 LYS A O 1
ATOM 820 N N . LYS A 1 101 ? 11.973 6.342 -13.874 1.00 74.56 101 LYS A N 1
ATOM 821 C CA . LYS A 1 101 ? 12.596 5.062 -13.529 1.00 74.56 101 LYS A CA 1
ATOM 822 C C . LYS A 1 101 ? 13.620 5.255 -12.414 1.00 74.56 101 LYS A C 1
ATOM 824 O O . LYS A 1 101 ? 13.508 4.615 -11.381 1.00 74.56 101 LYS A O 1
ATOM 829 N N . THR A 1 102 ? 14.534 6.216 -12.563 1.00 77.38 102 THR A N 1
ATOM 830 C CA . THR A 1 102 ? 15.517 6.573 -11.523 1.00 77.38 102 THR A CA 1
ATOM 831 C C . THR A 1 102 ? 14.833 7.011 -10.225 1.00 77.38 102 THR A C 1
ATOM 833 O O . THR A 1 102 ? 15.217 6.553 -9.151 1.00 77.38 102 THR A O 1
ATOM 836 N N . ALA A 1 103 ? 13.796 7.852 -10.313 1.00 79.44 103 ALA A N 1
ATOM 837 C CA . ALA A 1 103 ? 13.014 8.287 -9.159 1.00 79.44 103 ALA A CA 1
ATOM 838 C C . ALA A 1 103 ? 12.277 7.116 -8.487 1.00 79.44 103 ALA A C 1
ATOM 840 O O . ALA A 1 103 ? 12.359 6.977 -7.274 1.00 79.44 103 ALA A O 1
ATOM 841 N N . ALA A 1 104 ? 11.636 6.230 -9.254 1.00 79.56 104 ALA A N 1
ATOM 842 C CA . ALA A 1 104 ? 10.966 5.039 -8.735 1.00 79.56 104 ALA A CA 1
ATOM 843 C C . ALA A 1 104 ? 11.955 4.046 -8.099 1.00 79.56 104 ALA A C 1
ATOM 845 O O . ALA A 1 104 ? 11.705 3.569 -6.998 1.00 79.56 104 ALA A O 1
ATOM 846 N N . THR A 1 105 ? 13.105 3.778 -8.729 1.00 84.25 105 THR A N 1
ATOM 847 C CA . THR A 1 105 ? 14.179 2.957 -8.148 1.00 84.25 105 THR A CA 1
ATOM 848 C C . THR A 1 105 ? 14.676 3.555 -6.829 1.00 84.25 105 THR A C 1
ATOM 850 O O . THR A 1 105 ? 14.872 2.806 -5.873 1.00 84.25 105 THR A O 1
ATOM 853 N N . ALA A 1 106 ? 14.872 4.878 -6.758 1.00 85.31 106 ALA A N 1
ATOM 854 C CA . ALA A 1 106 ? 15.298 5.571 -5.542 1.00 85.31 106 ALA A CA 1
ATOM 855 C C . ALA A 1 106 ? 14.227 5.517 -4.441 1.00 85.31 106 ALA A C 1
ATOM 857 O O . ALA A 1 106 ? 14.547 5.206 -3.297 1.00 85.31 106 ALA A O 1
ATOM 858 N N . GLU A 1 107 ? 12.963 5.738 -4.796 1.00 86.06 107 GLU A N 1
ATOM 859 C CA . GLU A 1 107 ? 11.819 5.674 -3.887 1.00 86.06 107 GLU A CA 1
ATOM 860 C C . GLU A 1 107 ? 11.665 4.267 -3.291 1.00 86.06 107 GLU A C 1
ATOM 862 O O . GLU A 1 107 ? 11.706 4.088 -2.076 1.00 86.06 107 GLU A O 1
ATOM 867 N N . ILE A 1 108 ? 11.608 3.232 -4.135 1.00 90.56 108 ILE A N 1
ATOM 868 C CA . ILE A 1 108 ? 11.547 1.826 -3.700 1.00 90.56 108 ILE A CA 1
ATOM 869 C C . ILE A 1 108 ? 12.767 1.480 -2.827 1.00 90.56 108 ILE A C 1
ATOM 871 O O . ILE A 1 108 ? 12.634 0.760 -1.839 1.00 90.56 108 ILE A O 1
ATOM 875 N N . GLN A 1 109 ? 13.950 2.030 -3.129 1.00 91.69 109 GLN A N 1
ATOM 876 C CA . GLN A 1 109 ? 15.155 1.826 -2.322 1.00 91.69 109 GLN A CA 1
ATOM 877 C C . GLN A 1 109 ? 15.076 2.474 -0.927 1.00 91.69 109 GLN A C 1
ATOM 879 O O . GLN A 1 109 ? 15.659 1.926 0.014 1.00 91.69 109 GLN A O 1
ATOM 884 N N . ILE A 1 110 ? 14.354 3.591 -0.772 1.00 88.38 110 ILE A N 1
ATOM 885 C CA . ILE A 1 110 ? 14.061 4.213 0.529 1.00 88.38 110 ILE A CA 1
ATOM 886 C C . ILE A 1 110 ? 13.140 3.298 1.349 1.00 88.38 110 ILE A C 1
ATOM 888 O O . ILE A 1 110 ? 13.466 2.981 2.494 1.00 88.38 110 ILE A O 1
ATOM 892 N N . TRP A 1 111 ? 12.050 2.794 0.758 1.00 91.88 111 TRP A N 1
ATOM 893 C CA . TRP A 1 111 ? 11.117 1.881 1.437 1.00 91.88 111 TRP A CA 1
ATOM 894 C C . TRP A 1 111 ? 11.762 0.541 1.814 1.00 91.88 111 TRP A C 1
ATOM 896 O O . TRP A 1 111 ? 11.588 0.075 2.939 1.00 91.88 111 TRP A O 1
ATOM 906 N N . GLU A 1 112 ? 12.583 -0.037 0.934 1.00 93.94 112 GLU A N 1
ATOM 907 C CA . GLU A 1 112 ? 13.437 -1.198 1.231 1.00 93.94 112 GLU A CA 1
ATOM 908 C C . GLU A 1 112 ? 14.400 -0.917 2.398 1.00 93.94 112 GLU A C 1
ATOM 910 O O . GLU A 1 112 ? 14.626 -1.782 3.244 1.00 93.94 112 GLU A O 1
ATOM 915 N N . GLY A 1 113 ? 14.938 0.305 2.475 1.00 91.50 113 GLY A N 1
ATOM 916 C CA . GLY A 1 113 ? 15.790 0.760 3.572 1.00 91.50 113 GLY A CA 1
ATOM 917 C C . GLY A 1 113 ? 15.052 0.866 4.909 1.00 91.50 113 GLY A C 1
ATOM 918 O O . GLY A 1 113 ? 15.587 0.429 5.925 1.00 91.50 113 GLY A O 1
ATOM 919 N N . TYR A 1 114 ? 13.823 1.387 4.922 1.00 89.56 114 TYR A N 1
ATOM 920 C CA . TYR A 1 114 ? 12.994 1.453 6.133 1.00 89.56 114 TYR A CA 1
ATOM 921 C C . TYR A 1 114 ? 12.521 0.068 6.598 1.00 89.56 114 TYR A C 1
ATOM 923 O O . TYR A 1 114 ? 12.527 -0.207 7.794 1.00 89.56 114 TYR A O 1
ATOM 931 N N . LEU A 1 115 ? 12.199 -0.840 5.672 1.00 92.12 115 LEU A N 1
ATOM 932 C CA . LEU A 1 115 ? 11.811 -2.226 5.980 1.00 92.12 115 LEU A CA 1
ATOM 933 C C . LEU A 1 115 ? 12.979 -3.123 6.435 1.00 92.12 115 LEU A C 1
ATOM 935 O O . LEU A 1 115 ? 12.763 -4.288 6.774 1.00 92.12 115 LEU A O 1
ATOM 939 N N . LYS A 1 116 ? 14.207 -2.591 6.459 1.00 85.38 116 LYS A N 1
ATOM 940 C CA . LYS A 1 116 ? 15.384 -3.238 7.050 1.00 85.38 116 LYS A CA 1
ATOM 941 C C . LYS A 1 116 ? 15.441 -3.091 8.579 1.00 85.38 116 LYS A C 1
ATOM 943 O O . LYS A 1 116 ? 16.181 -3.835 9.218 1.00 85.38 116 LYS A O 1
ATOM 948 N N . GLU A 1 117 ? 14.721 -2.130 9.164 1.00 78.62 117 GLU A N 1
ATOM 949 C CA . GLU A 1 117 ? 14.622 -1.989 10.624 1.00 78.62 117 GLU A CA 1
ATOM 950 C C . GLU A 1 117 ? 13.949 -3.226 11.250 1.00 78.62 117 GLU A C 1
ATOM 952 O O . GLU A 1 117 ? 13.110 -3.879 10.624 1.00 78.62 117 GLU A O 1
ATOM 957 N N . ASP A 1 118 ? 14.311 -3.562 12.493 1.00 72.19 118 ASP A N 1
ATOM 958 C CA . ASP A 1 118 ? 13.686 -4.682 13.202 1.00 72.19 118 ASP A CA 1
ATOM 959 C C . ASP A 1 118 ? 12.206 -4.385 13.486 1.00 72.19 118 ASP A C 1
ATOM 961 O O . ASP A 1 118 ? 11.852 -3.449 14.208 1.00 72.19 118 ASP A O 1
ATOM 965 N N . GLY A 1 119 ? 11.342 -5.213 12.905 1.00 82.25 119 GLY A N 1
ATOM 966 C CA . GLY A 1 119 ? 9.894 -5.095 12.982 1.00 82.25 119 GLY A CA 1
ATOM 967 C C . GLY A 1 119 ? 9.188 -6.065 12.035 1.00 82.25 119 GLY A C 1
ATOM 968 O O . GLY A 1 119 ? 9.809 -6.733 11.197 1.00 82.25 119 GLY A O 1
ATOM 969 N N . ASP A 1 120 ? 7.867 -6.128 12.180 1.00 87.19 120 ASP A N 1
ATOM 970 C CA . ASP A 1 120 ? 6.956 -6.850 11.288 1.00 87.19 120 ASP A CA 1
ATOM 971 C C . ASP A 1 120 ? 6.323 -5.930 10.220 1.00 87.19 120 ASP A C 1
ATOM 973 O O . ASP A 1 120 ? 5.829 -6.420 9.202 1.00 87.19 120 ASP A O 1
ATOM 977 N N . TYR A 1 121 ? 6.342 -4.611 10.447 1.00 93.19 121 TYR A N 1
ATOM 978 C CA . TYR A 1 121 ? 5.615 -3.577 9.704 1.00 93.19 121 TYR A CA 1
ATOM 979 C C . TYR A 1 121 ? 6.445 -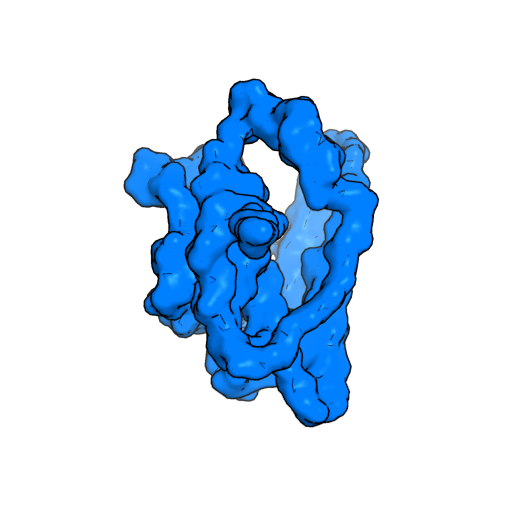2.285 9.562 1.00 93.19 121 TYR A C 1
ATOM 981 O O . TYR A 1 121 ? 7.457 -2.119 10.242 1.00 93.19 121 TYR A O 1
ATOM 989 N N . ILE A 1 122 ? 6.025 -1.332 8.715 1.00 90.94 122 ILE A N 1
ATOM 990 C CA . ILE A 1 122 ? 6.856 -0.162 8.337 1.00 90.94 122 ILE A CA 1
ATOM 991 C C . ILE A 1 122 ? 7.203 0.780 9.507 1.00 90.94 122 ILE A C 1
ATOM 993 O O . ILE A 1 122 ? 8.196 1.511 9.458 1.00 90.94 122 ILE A O 1
ATOM 997 N N . CYS A 1 123 ? 6.403 0.769 10.576 1.00 87.50 123 CYS A N 1
ATOM 998 C CA . CYS A 1 123 ? 6.654 1.553 11.787 1.00 87.50 123 CYS A CA 1
ATOM 999 C C . CYS A 1 123 ? 7.135 0.719 12.991 1.00 87.50 123 CYS A C 1
ATOM 1001 O O . CYS A 1 123 ? 7.465 1.312 14.016 1.00 87.50 123 CYS A O 1
ATOM 1003 N N . GLY A 1 124 ? 7.259 -0.610 12.875 1.00 88.44 124 GLY A N 1
ATOM 1004 C CA . GLY A 1 124 ? 7.723 -1.487 13.958 1.00 88.44 124 GLY A CA 1
ATOM 1005 C C . GLY A 1 124 ? 6.949 -2.806 14.034 1.00 88.44 124 GLY A C 1
ATOM 1006 O O . GLY A 1 124 ? 6.809 -3.512 13.041 1.00 88.44 124 GLY A O 1
ATOM 1007 N N . ASN A 1 125 ? 6.461 -3.164 15.225 1.00 90.44 125 ASN A N 1
ATOM 1008 C CA . ASN A 1 125 ? 5.770 -4.443 15.466 1.00 90.44 125 ASN A CA 1
ATOM 1009 C C . ASN A 1 125 ? 4.249 -4.388 15.262 1.00 90.44 125 ASN A C 1
ATOM 1011 O O . ASN A 1 125 ? 3.617 -5.437 15.143 1.00 90.44 125 ASN A O 1
ATOM 1015 N N . ASP A 1 126 ? 3.670 -3.190 15.170 1.00 89.19 126 ASP A N 1
ATOM 1016 C CA . ASP A 1 126 ? 2.232 -2.976 15.012 1.00 89.19 126 ASP A CA 1
ATOM 1017 C C . ASP A 1 126 ? 1.882 -2.526 13.589 1.00 89.19 126 ASP A C 1
ATOM 1019 O O . ASP A 1 126 ? 2.624 -1.771 12.962 1.00 89.19 126 ASP A O 1
ATOM 1023 N N . PHE A 1 127 ? 0.731 -2.978 13.086 1.00 90.38 127 PHE A N 1
ATOM 1024 C CA . PHE A 1 127 ? 0.199 -2.567 11.785 1.00 90.38 127 PHE A CA 1
ATOM 1025 C C . PHE A 1 127 ? -0.529 -1.225 11.926 1.00 90.38 127 PHE A C 1
ATOM 1027 O O . PHE A 1 127 ? -1.503 -1.119 12.675 1.00 90.38 127 PHE A O 1
ATOM 1034 N N . THR A 1 128 ? -0.072 -0.208 11.201 1.00 87.50 128 THR A N 1
ATOM 1035 C CA . THR A 1 128 ? -0.500 1.191 11.373 1.00 87.50 128 THR A CA 1
ATOM 1036 C C . THR A 1 128 ? -1.092 1.786 10.095 1.00 87.50 128 THR A C 1
ATOM 1038 O O . THR A 1 128 ? -1.099 1.163 9.034 1.00 87.50 128 THR A O 1
ATOM 1041 N N . MET A 1 129 ? -1.547 3.042 10.151 1.00 84.50 129 MET A N 1
ATOM 1042 C CA . MET A 1 129 ? -1.949 3.791 8.956 1.00 84.50 129 MET A CA 1
ATOM 1043 C C . MET A 1 129 ? -0.824 3.884 7.908 1.00 84.50 129 MET A C 1
ATOM 1045 O O . MET A 1 129 ? -1.111 3.925 6.716 1.00 84.50 129 MET A O 1
ATOM 1049 N N . ALA A 1 130 ? 0.451 3.872 8.315 1.00 83.38 130 ALA A N 1
ATOM 1050 C CA . ALA A 1 130 ? 1.558 3.867 7.361 1.00 83.38 130 ALA A CA 1
ATOM 1051 C C . ALA A 1 130 ? 1.554 2.590 6.497 1.00 83.38 130 ALA A C 1
ATOM 1053 O O . ALA A 1 130 ? 1.763 2.664 5.289 1.00 83.38 130 ALA A O 1
ATOM 1054 N N . ASP A 1 131 ? 1.216 1.436 7.080 1.00 93.00 131 ASP A N 1
ATOM 1055 C CA . ASP A 1 131 ? 1.086 0.163 6.362 1.00 93.00 131 ASP A CA 1
ATOM 1056 C C . ASP A 1 131 ? -0.138 0.120 5.446 1.00 93.00 131 ASP A C 1
ATOM 1058 O O . ASP A 1 131 ? -0.062 -0.372 4.321 1.00 93.00 131 ASP A O 1
ATOM 1062 N N . VAL A 1 132 ? -1.259 0.691 5.899 1.00 88.38 132 VAL A N 1
ATOM 1063 C CA . VAL A 1 132 ? -2.480 0.854 5.092 1.00 88.38 132 VAL A CA 1
ATOM 1064 C C . VAL A 1 132 ? -2.217 1.653 3.812 1.00 88.38 132 VAL A C 1
ATOM 1066 O O . VAL A 1 132 ? -2.831 1.390 2.777 1.00 88.38 132 VAL A O 1
ATOM 1069 N N . ILE A 1 133 ? -1.310 2.630 3.878 1.00 86.19 133 ILE A N 1
ATOM 1070 C CA . ILE A 1 133 ? -0.953 3.490 2.749 1.00 86.19 133 ILE A CA 1
ATOM 1071 C C . ILE A 1 133 ? 0.147 2.863 1.884 1.00 86.19 133 ILE A C 1
ATOM 1073 O O . ILE A 1 133 ? 0.041 2.918 0.658 1.00 86.19 133 ILE A O 1
ATOM 1077 N N . LEU A 1 134 ? 1.161 2.234 2.488 1.00 90.88 134 LEU A N 1
ATOM 1078 C CA . LEU A 1 134 ? 2.285 1.621 1.775 1.00 90.88 134 LEU A CA 1
ATOM 1079 C C . LEU A 1 134 ? 1.901 0.320 1.056 1.00 90.88 134 LEU A C 1
ATOM 1081 O O . LEU A 1 134 ? 2.305 0.106 -0.089 1.00 90.88 134 LEU A O 1
ATOM 1085 N N . PHE A 1 135 ? 1.134 -0.565 1.702 1.00 95.75 135 PHE A N 1
ATOM 1086 C CA . PHE A 1 135 ? 0.889 -1.909 1.175 1.00 95.75 135 PHE A CA 1
ATOM 1087 C C . PHE A 1 135 ? 0.251 -1.934 -0.230 1.00 95.75 135 PHE A C 1
ATOM 1089 O O . PHE A 1 135 ? 0.723 -2.721 -1.054 1.00 95.75 135 PHE A O 1
ATOM 1096 N N . PRO A 1 136 ? -0.738 -1.080 -0.576 1.00 92.00 136 PRO A N 1
ATOM 1097 C CA . PRO A 1 136 ? -1.253 -0.992 -1.942 1.00 92.00 136 PRO A CA 1
ATOM 1098 C C . PRO A 1 136 ? -0.171 -0.749 -3.005 1.00 92.00 136 PRO A C 1
ATOM 1100 O O . PRO A 1 136 ? -0.247 -1.342 -4.080 1.00 92.00 136 PRO A O 1
ATOM 1103 N N . TYR A 1 137 ? 0.859 0.058 -2.714 1.00 90.69 137 TYR A N 1
ATOM 1104 C CA . TYR A 1 137 ? 1.991 0.253 -3.628 1.00 90.69 137 TYR A CA 1
ATOM 1105 C C . TYR A 1 137 ? 2.871 -0.991 -3.713 1.00 90.69 137 TYR A C 1
ATOM 1107 O O . TYR A 1 137 ? 3.153 -1.449 -4.815 1.00 90.69 137 TYR A O 1
ATOM 1115 N N . VAL A 1 138 ? 3.230 -1.594 -2.575 1.00 94.75 138 VAL A N 1
ATOM 1116 C CA . VAL A 1 138 ? 4.025 -2.836 -2.535 1.00 94.75 138 VAL A CA 1
ATOM 1117 C C . VAL A 1 138 ? 3.346 -3.967 -3.317 1.00 94.75 138 VAL A C 1
ATOM 1119 O O . VAL A 1 138 ? 4.000 -4.677 -4.082 1.00 94.75 138 VAL A O 1
ATOM 1122 N N . ALA A 1 139 ? 2.027 -4.111 -3.180 1.00 94.88 139 ALA A N 1
ATOM 1123 C CA . ALA A 1 139 ? 1.243 -5.091 -3.920 1.00 94.88 139 ALA A CA 1
ATOM 1124 C C . ALA A 1 139 ? 1.227 -4.812 -5.436 1.00 94.88 139 ALA A C 1
ATOM 1126 O O . ALA A 1 139 ? 1.292 -5.759 -6.220 1.00 94.88 139 ALA A O 1
ATOM 1127 N N . VAL A 1 140 ? 1.196 -3.541 -5.862 1.00 90.25 140 VAL A N 1
ATOM 1128 C CA . VAL A 1 140 ? 1.366 -3.163 -7.277 1.00 90.25 140 VAL A CA 1
ATOM 1129 C C . VAL A 1 140 ? 2.783 -3.468 -7.766 1.00 90.25 140 VAL A C 1
ATOM 1131 O O . VAL A 1 140 ? 2.920 -4.083 -8.819 1.00 90.25 140 VAL A O 1
ATOM 1134 N N . TRP A 1 141 ? 3.827 -3.105 -7.017 1.00 93.69 141 TRP A N 1
ATOM 1135 C CA . TRP A 1 141 ? 5.221 -3.352 -7.405 1.00 93.69 141 TRP A CA 1
ATOM 1136 C C . TRP A 1 141 ? 5.496 -4.847 -7.605 1.00 93.69 141 TRP A C 1
ATOM 1138 O O . TRP A 1 141 ? 6.079 -5.241 -8.611 1.00 93.69 141 TRP A O 1
ATOM 1148 N N . ILE A 1 142 ? 5.014 -5.697 -6.696 1.00 94.50 142 ILE A N 1
ATOM 1149 C CA . ILE A 1 142 ? 5.161 -7.155 -6.812 1.00 94.50 142 ILE A CA 1
ATOM 1150 C C . ILE A 1 142 ? 4.283 -7.726 -7.933 1.00 94.50 142 ILE A C 1
ATOM 1152 O O . ILE A 1 142 ? 4.732 -8.616 -8.650 1.00 94.50 142 ILE A O 1
ATOM 1156 N N . ARG A 1 143 ? 3.076 -7.184 -8.172 1.00 91.56 143 ARG A N 1
ATOM 1157 C CA . ARG A 1 143 ? 2.280 -7.552 -9.361 1.00 91.56 143 ARG A CA 1
ATOM 1158 C C . ARG A 1 143 ? 3.001 -7.193 -10.667 1.00 91.56 143 ARG A C 1
ATOM 1160 O O . ARG A 1 143 ? 2.788 -7.878 -11.659 1.00 91.56 143 ARG A O 1
ATOM 1167 N N . LEU A 1 144 ? 3.833 -6.153 -10.673 1.00 89.62 144 LEU A N 1
ATOM 1168 C CA . LEU A 1 144 ? 4.637 -5.711 -11.818 1.00 89.62 144 LEU A CA 1
ATOM 1169 C C . LEU A 1 144 ? 6.038 -6.358 -11.891 1.00 89.62 144 LEU A C 1
ATOM 1171 O O . LEU A 1 144 ? 6.885 -5.869 -12.632 1.00 89.62 144 LEU A O 1
ATOM 1175 N N . ASP A 1 145 ? 6.265 -7.464 -11.173 1.00 91.38 145 ASP A N 1
ATOM 1176 C CA . ASP A 1 145 ? 7.511 -8.251 -11.187 1.00 91.38 145 ASP A CA 1
ATOM 1177 C C . ASP A 1 145 ? 8.750 -7.485 -10.670 1.00 91.38 145 ASP A C 1
ATOM 1179 O O . ASP A 1 145 ? 9.833 -7.511 -11.259 1.00 91.38 145 ASP A O 1
ATOM 1183 N N . LEU A 1 146 ? 8.597 -6.783 -9.535 1.00 93.56 146 LEU A N 1
ATOM 1184 C CA . LEU A 1 146 ? 9.719 -6.167 -8.814 1.00 93.56 146 LEU A CA 1
ATOM 1185 C C . LEU A 1 146 ? 10.831 -7.192 -8.532 1.00 93.56 146 LEU A C 1
ATOM 1187 O O . LEU A 1 146 ? 10.564 -8.261 -7.977 1.00 93.56 146 LEU A O 1
ATOM 1191 N N . ASN A 1 147 ? 12.090 -6.839 -8.802 1.00 93.19 147 ASN A N 1
ATOM 1192 C CA . ASN A 1 147 ? 13.222 -7.739 -8.589 1.00 93.19 147 ASN A CA 1
ATOM 1193 C C . ASN A 1 147 ? 13.396 -8.132 -7.102 1.00 93.19 147 ASN A C 1
ATOM 1195 O O . ASN A 1 147 ? 13.818 -7.334 -6.261 1.00 93.19 147 ASN A O 1
ATOM 1199 N N . LYS A 1 148 ? 13.119 -9.403 -6.786 1.00 93.69 148 LYS A N 1
ATOM 1200 C CA . LYS A 1 148 ? 13.192 -9.959 -5.425 1.00 93.69 148 LYS A CA 1
ATOM 1201 C C . LYS A 1 148 ? 14.601 -10.015 -4.832 1.00 93.69 148 LYS A C 1
ATOM 1203 O O . LYS A 1 148 ? 14.742 -9.910 -3.617 1.00 93.69 148 LYS A O 1
ATOM 1208 N N . GLU A 1 149 ? 15.627 -10.207 -5.656 1.00 93.75 149 GLU A N 1
ATOM 1209 C CA . GLU A 1 149 ? 17.020 -10.273 -5.193 1.00 93.75 149 GLU A CA 1
ATOM 1210 C C . GLU A 1 149 ? 17.519 -8.893 -4.751 1.00 93.75 149 GLU A C 1
ATOM 1212 O O . GLU A 1 149 ? 18.288 -8.784 -3.797 1.00 93.75 149 GLU A O 1
ATOM 1217 N N . LYS A 1 150 ? 17.031 -7.838 -5.414 1.00 94.56 150 LYS A N 1
ATOM 1218 C CA . LYS A 1 150 ? 17.345 -6.442 -5.104 1.00 94.56 150 LYS A CA 1
ATOM 1219 C C . LYS A 1 150 ? 16.537 -5.879 -3.928 1.00 94.56 150 LYS A C 1
ATOM 1221 O O . LYS A 1 150 ? 17.065 -5.056 -3.184 1.00 94.56 150 LYS A O 1
ATOM 1226 N N . TYR A 1 151 ? 15.293 -6.331 -3.752 1.00 95.88 151 TYR A N 1
ATOM 1227 C CA . TYR A 1 151 ? 14.346 -5.789 -2.766 1.00 95.88 151 TYR A CA 1
ATOM 1228 C C . TYR A 1 151 ? 13.795 -6.849 -1.778 1.00 95.88 151 TYR A C 1
ATOM 1230 O O . TYR A 1 151 ? 12.578 -7.059 -1.685 1.00 95.88 151 TYR A O 1
ATOM 1238 N N . PRO A 1 152 ? 14.661 -7.585 -1.051 1.00 96.12 152 PRO A N 1
ATOM 1239 C CA . PRO A 1 152 ? 14.239 -8.699 -0.204 1.00 96.12 152 PRO A CA 1
ATOM 1240 C C . PRO A 1 152 ? 13.375 -8.285 1.000 1.00 96.12 152 PRO A C 1
ATOM 1242 O O . PRO A 1 152 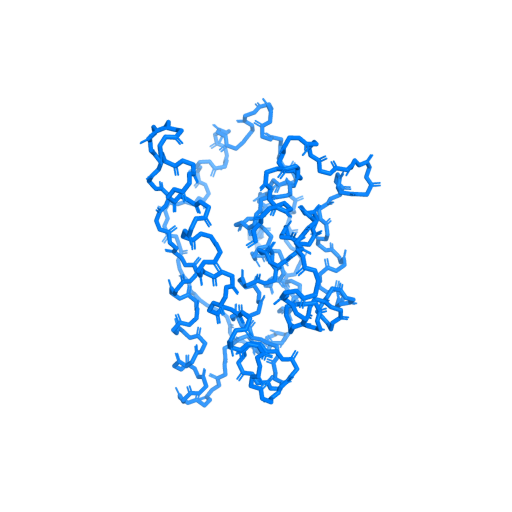? 12.521 -9.076 1.413 1.00 96.12 152 PRO A O 1
ATOM 1245 N N . ASN A 1 153 ? 13.547 -7.084 1.567 1.00 95.75 153 ASN A N 1
ATOM 1246 C CA . ASN A 1 153 ? 12.760 -6.644 2.724 1.00 95.75 153 ASN A CA 1
ATOM 1247 C C . ASN A 1 153 ? 11.332 -6.246 2.320 1.00 95.75 153 ASN A C 1
ATOM 1249 O O . ASN A 1 153 ? 10.386 -6.613 3.020 1.00 95.75 153 ASN A O 1
ATOM 1253 N N . ILE A 1 154 ? 11.143 -5.629 1.149 1.00 96.69 154 ILE A N 1
ATOM 1254 C CA . ILE A 1 154 ? 9.822 -5.423 0.533 1.00 96.69 154 ILE A CA 1
ATOM 1255 C C . ILE A 1 154 ? 9.101 -6.763 0.327 1.00 96.69 154 ILE A C 1
ATOM 1257 O O . ILE A 1 154 ? 7.924 -6.891 0.672 1.00 96.69 154 ILE A O 1
ATOM 1261 N N . TYR A 1 155 ? 9.797 -7.800 -0.150 1.00 96.69 155 TYR A N 1
ATOM 1262 C CA . TYR A 1 155 ? 9.206 -9.137 -0.279 1.00 96.69 155 TYR A CA 1
ATOM 1263 C C . TYR A 1 155 ? 8.900 -9.798 1.076 1.00 96.69 155 TYR A C 1
ATOM 1265 O O . TYR A 1 155 ? 7.861 -10.447 1.213 1.00 96.69 155 TYR A O 1
ATOM 1273 N N . LYS A 1 156 ? 9.757 -9.642 2.095 1.00 95.56 156 LYS A N 1
ATOM 1274 C CA . LYS A 1 156 ? 9.481 -10.101 3.473 1.00 95.56 156 LYS A CA 1
ATOM 1275 C C . LYS A 1 156 ? 8.201 -9.444 4.011 1.00 95.56 156 LYS A C 1
ATOM 1277 O O . LYS A 1 156 ? 7.307 -10.146 4.480 1.00 95.56 156 LYS A O 1
ATOM 1282 N N . TYR A 1 157 ? 8.096 -8.123 3.874 1.00 97.12 157 TYR A N 1
ATOM 1283 C CA . TYR A 1 157 ? 6.939 -7.322 4.276 1.00 97.12 157 TYR A CA 1
ATOM 1284 C C . TYR A 1 157 ? 5.658 -7.728 3.537 1.00 97.12 157 TYR A C 1
ATOM 1286 O O . TYR A 1 157 ? 4.636 -7.994 4.169 1.00 97.12 157 TYR A O 1
ATOM 1294 N N . TYR A 1 158 ? 5.709 -7.877 2.211 1.00 97.06 158 TYR A N 1
ATOM 1295 C CA . TYR A 1 158 ? 4.563 -8.337 1.426 1.00 97.06 158 TYR A CA 1
ATOM 1296 C C . TYR A 1 158 ? 4.042 -9.694 1.905 1.00 97.06 158 TYR A C 1
ATOM 1298 O O . TYR A 1 158 ? 2.846 -9.836 2.142 1.00 97.06 158 TYR A O 1
ATOM 1306 N N . ASN A 1 159 ? 4.927 -10.671 2.126 1.00 96.00 159 ASN A N 1
ATOM 1307 C CA . ASN A 1 159 ? 4.525 -11.995 2.610 1.00 96.00 159 ASN A CA 1
ATOM 1308 C C . ASN A 1 159 ? 3.925 -11.962 4.030 1.00 96.00 159 ASN A C 1
ATOM 1310 O O . ASN A 1 159 ? 3.153 -12.853 4.381 1.00 96.00 159 ASN A O 1
ATOM 1314 N N . LYS A 1 160 ? 4.240 -10.939 4.837 1.00 95.31 160 LYS A N 1
ATOM 1315 C CA . LYS A 1 160 ? 3.631 -10.700 6.154 1.00 95.31 160 LYS A CA 1
ATOM 1316 C C . LYS A 1 160 ? 2.249 -10.046 6.052 1.00 95.31 160 LYS A C 1
ATOM 1318 O O . LYS A 1 160 ? 1.337 -10.434 6.780 1.00 95.31 160 LYS A O 1
ATOM 1323 N N . VAL A 1 161 ? 2.093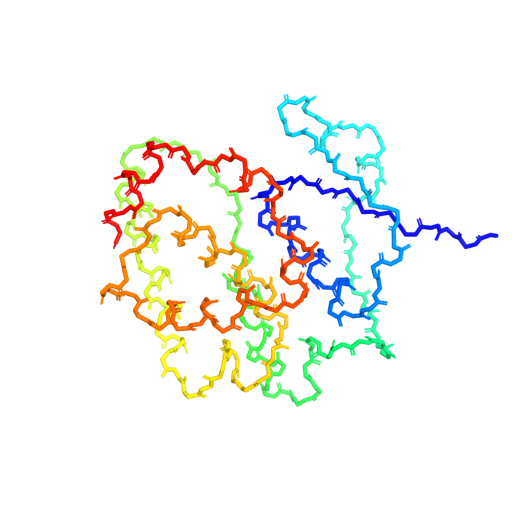 -9.053 5.173 1.00 96.62 161 VAL A N 1
ATOM 1324 C CA . VAL A 1 161 ? 0.889 -8.207 5.098 1.00 96.62 161 VAL A CA 1
ATOM 1325 C C . VAL A 1 161 ? -0.171 -8.760 4.140 1.00 96.62 161 VAL A C 1
ATOM 1327 O O . VAL A 1 161 ? -1.357 -8.699 4.459 1.00 96.62 161 VAL A O 1
ATOM 1330 N N . ALA A 1 162 ? 0.219 -9.357 3.011 1.00 96.62 162 ALA A N 1
ATOM 1331 C CA . ALA A 1 162 ? -0.715 -9.878 2.011 1.00 96.62 162 ALA A CA 1
ATOM 1332 C C . ALA A 1 162 ? -1.730 -10.905 2.563 1.00 96.62 162 ALA A C 1
ATOM 1334 O O . ALA A 1 162 ? -2.896 -10.823 2.173 1.00 96.62 162 ALA A O 1
ATOM 1335 N N . PRO A 1 163 ? -1.378 -11.819 3.496 1.00 96.75 163 PRO A N 1
ATOM 1336 C CA . PRO A 1 163 ? -2.339 -12.758 4.081 1.00 96.75 163 PRO A CA 1
ATOM 1337 C C . PRO A 1 163 ? -3.328 -12.143 5.088 1.00 96.75 163 PRO A C 1
ATOM 1339 O O . PRO A 1 163 ? -4.211 -12.856 5.568 1.00 96.75 163 PRO A O 1
ATOM 1342 N N . ARG A 1 164 ? -3.200 -10.857 5.464 1.00 95.00 164 ARG A N 1
ATOM 1343 C CA . ARG A 1 164 ? -4.116 -10.220 6.428 1.00 95.00 164 ARG A CA 1
ATOM 1344 C C . ARG A 1 164 ? -5.548 -10.239 5.893 1.00 95.00 164 ARG A C 1
ATOM 1346 O O . ARG A 1 164 ? -5.790 -9.911 4.735 1.00 95.00 164 ARG A O 1
ATOM 1353 N N . LYS A 1 165 ? -6.523 -10.547 6.757 1.00 92.12 165 LYS A N 1
ATOM 1354 C CA . LYS A 1 165 ? -7.937 -10.647 6.352 1.00 92.12 165 LYS A CA 1
ATOM 1355 C C . LYS A 1 165 ? -8.464 -9.351 5.722 1.00 92.12 165 LYS A C 1
ATOM 1357 O O . LYS A 1 165 ? -9.169 -9.411 4.728 1.00 92.12 165 LYS A O 1
ATOM 1362 N N . SER A 1 166 ? -8.096 -8.192 6.265 1.00 88.94 166 SER A N 1
ATOM 1363 C CA . SER A 1 166 ? -8.432 -6.868 5.718 1.00 88.94 166 SER A CA 1
ATOM 1364 C C . SER A 1 166 ? -7.953 -6.682 4.275 1.00 88.94 166 SER A C 1
ATOM 1366 O O . SER A 1 166 ? -8.691 -6.152 3.447 1.00 88.94 166 SER A O 1
ATOM 1368 N N . VAL A 1 167 ? -6.749 -7.162 3.963 1.00 94.81 167 VAL A N 1
ATOM 1369 C CA . VAL A 1 167 ? -6.144 -7.135 2.626 1.00 94.81 167 VAL A CA 1
ATOM 1370 C C . VAL A 1 167 ? -6.816 -8.139 1.688 1.00 94.81 167 VAL A C 1
ATOM 1372 O O . VAL A 1 167 ? -7.172 -7.776 0.572 1.00 94.81 167 VAL A O 1
ATOM 1375 N N . GLN A 1 168 ? -7.046 -9.373 2.142 1.00 95.56 168 GLN A N 1
ATOM 1376 C CA . GLN A 1 168 ? -7.715 -10.417 1.354 1.00 95.56 168 GLN A CA 1
ATOM 1377 C C . GLN A 1 168 ? -9.177 -10.056 1.028 1.00 95.56 168 GLN A C 1
ATOM 1379 O O . GLN A 1 168 ? -9.594 -10.161 -0.122 1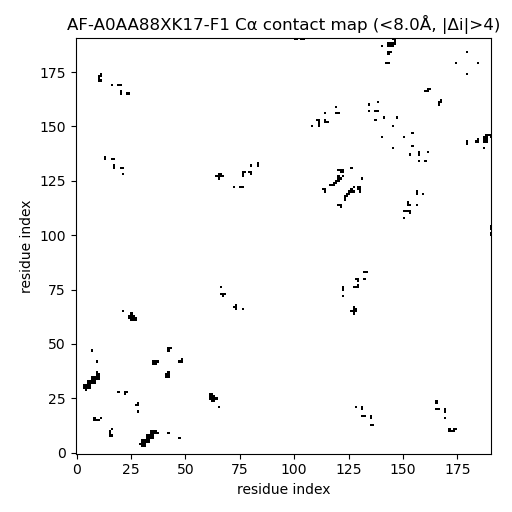.00 95.56 168 GLN A O 1
ATOM 1384 N N . ASP A 1 169 ? -9.934 -9.543 2.005 1.00 88.81 169 ASP A N 1
ATOM 1385 C CA . ASP A 1 169 ? -11.319 -9.069 1.840 1.00 88.81 169 ASP A CA 1
ATOM 1386 C C . ASP A 1 169 ? -11.448 -7.891 0.854 1.00 88.81 169 ASP A C 1
ATOM 1388 O O . ASP A 1 169 ? -12.547 -7.607 0.379 1.00 88.81 169 ASP A O 1
ATOM 1392 N N . THR A 1 170 ? -10.357 -7.162 0.597 1.00 87.94 170 THR A N 1
ATOM 1393 C CA . THR A 1 170 ? -10.334 -5.947 -0.239 1.00 87.94 170 THR A CA 1
ATOM 1394 C C . THR A 1 170 ? -9.471 -6.100 -1.488 1.00 87.94 170 THR A C 1
ATOM 1396 O O . THR A 1 170 ? -9.261 -5.123 -2.208 1.00 87.94 170 THR A O 1
ATOM 1399 N N . TRP A 1 171 ? -8.988 -7.315 -1.765 1.00 92.56 171 TRP A N 1
ATOM 1400 C CA . TRP A 1 171 ? -8.101 -7.591 -2.887 1.00 92.56 171 TRP A CA 1
ATOM 1401 C C . TRP A 1 171 ? -8.764 -7.197 -4.217 1.00 92.56 171 TRP A C 1
ATOM 1403 O O . TRP A 1 171 ? -9.915 -7.582 -4.445 1.00 92.56 171 TRP A O 1
ATOM 1413 N N . PRO A 1 172 ? -8.091 -6.450 -5.114 1.00 89.94 172 PRO A N 1
ATOM 1414 C CA . PRO A 1 172 ? -8.694 -6.001 -6.367 1.00 89.94 172 PRO A CA 1
ATOM 1415 C C . PRO A 1 172 ? -9.218 -7.182 -7.214 1.00 89.94 172 PRO A C 1
ATOM 1417 O O . PRO A 1 172 ? -8.407 -7.968 -7.704 1.00 89.94 172 PRO A O 1
ATOM 1420 N N . PRO A 1 173 ? -10.543 -7.325 -7.449 1.00 86.88 173 PRO A N 1
ATOM 1421 C CA . PRO A 1 173 ? -11.082 -8.570 -8.012 1.00 86.88 173 PRO A CA 1
ATOM 1422 C C . PRO A 1 173 ? -10.508 -8.956 -9.381 1.00 86.88 173 PRO A C 1
ATOM 1424 O O . PRO A 1 173 ? -10.152 -10.114 -9.593 1.00 86.88 173 PRO A O 1
ATOM 1427 N N . HIS A 1 174 ? -10.295 -7.977 -10.269 1.00 85.44 174 HIS A N 1
ATOM 1428 C CA . HIS A 1 174 ? -9.737 -8.223 -11.604 1.00 85.44 174 HIS A CA 1
ATOM 1429 C C . HIS A 1 174 ? -8.297 -8.773 -11.586 1.00 85.44 174 HIS A C 1
ATOM 1431 O O . HIS A 1 174 ? -7.831 -9.275 -12.608 1.00 85.44 174 HIS A O 1
ATOM 1437 N N . TRP A 1 175 ? -7.577 -8.711 -10.456 1.00 89.38 175 TRP A N 1
ATOM 1438 C CA . TRP A 1 175 ? -6.230 -9.288 -10.326 1.00 89.38 175 TRP A CA 1
ATOM 1439 C C . TRP A 1 175 ? -6.260 -10.819 -10.255 1.00 89.38 175 TRP A C 1
ATOM 1441 O O . TRP A 1 175 ? -5.258 -11.452 -10.572 1.00 89.38 175 TRP A O 1
ATOM 1451 N N . ASN A 1 176 ? -7.401 -11.407 -9.882 1.00 85.88 176 ASN A N 1
ATOM 1452 C CA . ASN A 1 176 ? -7.618 -12.856 -9.906 1.00 85.88 176 ASN A CA 1
ATOM 1453 C C . ASN A 1 176 ? -8.005 -13.363 -11.309 1.00 85.88 176 ASN A C 1
ATOM 1455 O O . ASN A 1 176 ? -7.856 -14.544 -11.606 1.00 85.88 176 ASN A O 1
ATOM 1459 N N . GLU A 1 177 ? -8.513 -12.469 -12.162 1.00 85.88 177 GLU A N 1
ATOM 1460 C CA . GLU A 1 177 ? -9.022 -12.770 -13.507 1.00 85.88 177 GLU A CA 1
ATOM 1461 C C . GLU A 1 177 ? -7.995 -12.457 -14.607 1.00 85.88 177 GLU A C 1
ATOM 1463 O O . GLU A 1 177 ? -8.036 -13.040 -15.689 1.00 85.88 177 GLU A O 1
ATOM 1468 N N . SER A 1 178 ? -7.075 -11.521 -14.345 1.00 84.75 178 SER A N 1
ATOM 1469 C CA . SER A 1 178 ? -6.122 -11.003 -15.328 1.00 84.75 178 SER A CA 1
ATOM 1470 C C . SER A 1 178 ? -4.743 -10.717 -14.728 1.00 84.75 178 SER A C 1
ATOM 1472 O O . SER A 1 178 ? -4.605 -10.191 -13.618 1.00 84.75 178 SER A O 1
ATOM 1474 N N . GLY A 1 179 ? -3.700 -11.010 -15.507 1.00 82.81 179 GLY A N 1
ATOM 1475 C CA . GLY A 1 179 ? -2.347 -10.539 -15.223 1.00 82.81 179 GLY A CA 1
ATOM 1476 C C . GLY A 1 179 ? -2.221 -9.011 -15.356 1.00 82.81 179 GLY A C 1
ATOM 1477 O O . GLY A 1 179 ? -3.117 -8.352 -15.888 1.00 82.81 179 GLY A O 1
ATOM 1478 N N . PRO A 1 180 ? -1.117 -8.420 -14.871 1.00 85.81 180 PRO A N 1
ATOM 1479 C CA . PRO A 1 180 ? -0.746 -7.047 -15.226 1.00 85.81 180 PRO A CA 1
ATOM 1480 C C . PRO A 1 180 ? -0.594 -6.875 -16.755 1.00 85.81 180 PRO A C 1
ATOM 1482 O O . PRO A 1 180 ? -0.262 -7.840 -17.449 1.00 85.81 180 PRO A O 1
ATOM 1485 N N . PRO A 1 181 ? -0.761 -5.656 -17.305 1.00 81.25 181 PRO A N 1
ATOM 1486 C CA . PRO A 1 181 ? -0.436 -5.389 -18.704 1.00 81.25 181 PRO A CA 1
ATOM 1487 C C . PRO A 1 181 ? 1.060 -5.615 -18.971 1.00 81.2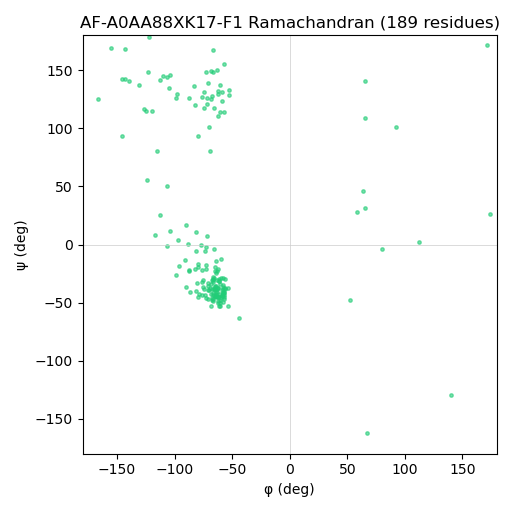5 181 PRO A C 1
ATOM 1489 O O . PRO A 1 181 ? 1.910 -5.088 -18.253 1.00 81.25 181 PRO A O 1
ATOM 1492 N N . ALA A 1 182 ? 1.377 -6.392 -20.010 1.00 83.12 182 ALA A N 1
ATOM 1493 C CA . ALA A 1 182 ? 2.730 -6.900 -20.256 1.00 83.12 182 ALA A CA 1
ATOM 1494 C C . ALA A 1 182 ? 3.789 -5.800 -20.465 1.00 83.12 182 ALA A C 1
ATOM 1496 O O . ALA A 1 182 ? 4.930 -5.970 -20.037 1.00 83.12 182 ALA A O 1
ATOM 1497 N N . ASP A 1 183 ? 3.414 -4.670 -21.072 1.00 79.25 183 ASP A N 1
ATOM 1498 C CA . ASP A 1 183 ? 4.329 -3.542 -21.280 1.00 79.25 183 ASP A CA 1
ATOM 1499 C C . ASP A 1 183 ? 4.789 -2.933 -19.946 1.00 79.25 183 ASP A C 1
ATOM 1501 O O . ASP A 1 183 ? 5.985 -2.717 -19.757 1.00 79.25 183 ASP A O 1
ATOM 1505 N N . PHE A 1 184 ? 3.880 -2.769 -18.974 1.00 77.56 184 PHE A N 1
ATOM 1506 C CA . PHE A 1 184 ? 4.242 -2.277 -17.640 1.00 77.56 184 PHE A CA 1
ATOM 1507 C C . PHE A 1 184 ? 5.140 -3.256 -16.883 1.00 77.56 184 PHE A C 1
ATOM 1509 O O . PHE A 1 184 ? 6.069 -2.809 -16.222 1.00 77.56 184 PHE A O 1
ATOM 1516 N N . VAL A 1 185 ? 4.918 -4.573 -16.998 1.00 82.88 185 VAL A N 1
ATOM 1517 C CA . VAL A 1 185 ? 5.823 -5.575 -16.397 1.00 82.88 185 VAL A CA 1
ATOM 1518 C C . VAL A 1 185 ? 7.222 -5.442 -16.989 1.00 82.88 185 VAL A C 1
ATOM 1520 O O . VAL A 1 185 ? 8.193 -5.305 -16.258 1.00 82.88 185 VAL A O 1
ATOM 1523 N N . LYS A 1 186 ? 7.325 -5.417 -18.322 1.00 79.25 186 LYS A N 1
ATOM 1524 C CA . LYS A 1 186 ? 8.603 -5.333 -19.040 1.00 79.25 186 LYS A CA 1
ATOM 1525 C C . LYS A 1 186 ? 9.386 -4.055 -18.727 1.00 79.25 186 LYS A C 1
ATOM 1527 O O . LYS A 1 186 ? 10.613 -4.060 -18.818 1.00 79.25 186 LYS A O 1
ATOM 1532 N N . GLU A 1 187 ? 8.701 -2.955 -18.434 1.00 79.12 187 GLU A N 1
ATOM 1533 C CA . GLU A 1 187 ? 9.317 -1.691 -18.022 1.00 79.12 187 GLU A CA 1
ATOM 1534 C C . GLU A 1 187 ? 9.720 -1.704 -16.540 1.00 79.12 187 GLU A C 1
ATOM 1536 O O . GLU A 1 187 ? 10.842 -1.319 -16.206 1.00 79.12 187 GLU A O 1
ATOM 1541 N N . PHE A 1 188 ? 8.837 -2.186 -15.662 1.00 79.12 188 PHE A N 1
ATOM 1542 C CA . PHE A 1 188 ? 9.009 -2.163 -14.209 1.00 79.12 188 PHE A CA 1
ATOM 1543 C C . PHE A 1 188 ? 9.997 -3.223 -13.695 1.00 79.12 188 PHE A C 1
ATOM 1545 O O . PHE A 1 188 ? 10.754 -2.951 -12.766 1.00 79.12 188 PHE A O 1
ATOM 1552 N N . SER A 1 189 ? 10.096 -4.386 -14.346 1.00 80.44 189 SER A N 1
ATOM 1553 C CA . SER A 1 189 ? 11.065 -5.445 -14.009 1.00 80.44 189 SER A CA 1
ATOM 1554 C C . SER A 1 189 ? 12.535 -5.043 -14.249 1.00 80.44 189 SER A C 1
ATOM 1556 O O . SER A 1 189 ? 13.449 -5.823 -13.984 1.00 80.44 189 SER A O 1
ATOM 1558 N N . GLN A 1 190 ? 12.779 -3.842 -14.789 1.00 79.06 190 GLN A N 1
ATOM 1559 C CA . GLN A 1 190 ? 14.107 -3.254 -14.997 1.00 79.06 190 GLN A CA 1
ATOM 1560 C C . GLN A 1 190 ? 14.534 -2.286 -13.876 1.00 79.06 190 GLN A C 1
ATOM 1562 O O . GLN A 1 190 ? 15.556 -1.608 -14.040 1.00 79.06 190 GLN A O 1
ATOM 1567 N N . LEU A 1 191 ? 13.728 -2.142 -12.816 1.00 79.62 191 LEU A N 1
ATOM 1568 C CA . LEU A 1 191 ? 13.981 -1.251 -11.677 1.00 79.62 191 LEU A CA 1
ATOM 1569 C C . LEU A 1 191 ? 14.992 -1.809 -10.677 1.00 79.62 191 LEU A C 1
ATOM 1571 O O . LEU A 1 191 ? 15.748 -0.949 -10.171 1.00 79.62 191 LEU A O 1
#

Organism: Pinctada imbricata (NCBI:txid66713)

Mean predicted aligned error: 10.57 Å

Radius of gyration: 17.64 Å; Cα contacts (8 Å, |Δi|>4): 175; chains: 1; bounding box: 50×31×44 Å

Nearest PDB structures (foldseek):
  2pvq-assembly1_A-2  TM=7.539E-01  e=2.207E-04  Brucella anthropi
  2jl4-assembly1_B  TM=7.511E-01  e=3.360E-04  Ralstonia sp. U2
  3uap-assembly1_A  TM=6.266E-01  e=4.812E-05  Methylococcus capsulatus str. Bath
  2nto-assembly1_A-2  TM=7.248E-01  e=2.094E-04  Brucella anthropi
  2dsa-assembly2_C  TM=6.842E-01  e=4.369E-04  Paraburkholderia xenovorans LB400

Foldseek 3Di:
DDDAAEQEAEFLPLVSQLVLLVCVQQVNNSHHYDYDDVVVVCCPPPVNVVPDDDDDDDDDDGGDAQADPPPVLNVVQVVLVVVLPDDPDDDDDDVVLVVVLVVVVVVLVVQLVQLPPAALASSHPDNHSSRSNVLSVLVVLVLLPAPCVSRVSSVSNNVSPCPDPSNVVSHRVCVVVDRDDPVSSVSSNVD

InterPro domains:
  IPR004046 Glutathione S-transferase, C-terminal [PF00043] (93-162)
  IPR010987 Glutathione S-transferase, C-terminal-like [PS50405] (53-182)
  IPR036249 Thioredoxin-like superfamily [SSF52833] (6-55)
  IPR036282 Glutathione S-transferase, C-terminal domain superfamily [SSF47616] (63-174)

Sequence (191 aa):
MSDKRRLFWGSGSVLCWRPMIVLKEMGLDDCESTLISFDKKEHKGGEVIKLNPRGERVYKGQGNQLYPDDPNQLAKVLQRVHELDMDEKNNEVREEFEKKKTAATAEIQIWEGYLKEDGDYICGNDFTMADVILFPYVAVWIRLDLNKEKYPNIYKYYNKVAPRKSVQDTWPPHWNESGPPADFVKEFSQL